Protein AF-0000000086530298 (afdb_homodimer)

Structure (mmCIF, N/CA/C/O backbone):
data_AF-0000000086530298-model_v1
#
loop_
_entity.id
_entity.type
_entity.pdbx_description
1 polymer 'Ohr family peroxiredoxin'
#
loop_
_atom_site.group_PDB
_atom_site.id
_atom_site.type_symbol
_atom_site.label_atom_id
_atom_site.label_alt_id
_atom_site.label_comp_id
_atom_site.label_asym_id
_atom_site.label_entity_id
_atom_site.label_seq_id
_atom_site.pdbx_PDB_ins_code
_atom_site.Cartn_x
_atom_site.Cartn_y
_atom_site.Cartn_z
_atom_site.occupancy
_atom_site.B_iso_or_equiv
_atom_site.auth_seq_id
_atom_site.auth_comp_id
_atom_site.auth_asym_id
_atom_site.auth_atom_id
_atom_site.pdbx_PDB_model_num
ATOM 1 N N . MET A 1 1 ? 1.565 31.328 -19.359 1 31.2 1 MET A N 1
ATOM 2 C CA . MET A 1 1 ? 0.798 30.172 -18.922 1 31.2 1 MET A CA 1
ATOM 3 C C . MET A 1 1 ? 1.006 29.906 -17.438 1 31.2 1 MET A C 1
ATOM 5 O O . MET A 1 1 ? 2.141 29.75 -16.984 1 31.2 1 MET A O 1
ATOM 9 N N . GLU A 1 2 ? 0.271 30.344 -16.484 1 35.78 2 GLU A N 1
ATOM 10 C CA . GLU A 1 2 ? 0.529 30.5 -15.062 1 35.78 2 GLU A CA 1
ATOM 11 C C . GLU A 1 2 ? 0.953 29.172 -14.43 1 35.78 2 GLU A C 1
ATOM 13 O O . GLU A 1 2 ? 0.35 28.141 -14.703 1 35.78 2 GLU A O 1
ATOM 18 N N . ASN A 1 3 ? 2.105 28.828 -14.141 1 43.91 3 ASN A N 1
ATOM 19 C CA . ASN A 1 3 ? 2.689 27.656 -13.484 1 43.91 3 ASN A CA 1
ATOM 20 C C . ASN A 1 3 ? 1.771 27.109 -12.398 1 43.91 3 ASN A C 1
ATOM 22 O O . ASN A 1 3 ? 1.578 27.734 -11.367 1 43.91 3 ASN A O 1
ATOM 26 N N . GLU A 1 4 ? 0.701 26.594 -12.781 1 55.12 4 GLU A N 1
ATOM 27 C CA . GLU A 1 4 ? -0.322 26.125 -11.852 1 55.12 4 GLU A CA 1
ATOM 28 C C . GLU A 1 4 ? 0.307 25.453 -10.633 1 55.12 4 GLU A C 1
ATOM 30 O O . GLU A 1 4 ? 0.958 24.406 -10.758 1 55.12 4 GLU A O 1
ATOM 35 N N . ARG A 1 5 ? 0.695 26.203 -9.672 1 71.69 5 ARG A N 1
ATOM 36 C CA . ARG A 1 5 ? 1.358 25.859 -8.414 1 71.69 5 ARG A CA 1
ATOM 37 C C . ARG A 1 5 ? 0.606 24.75 -7.688 1 71.69 5 ARG A C 1
ATOM 39 O O . ARG A 1 5 ? -0.625 24.766 -7.621 1 71.69 5 ARG A O 1
ATOM 46 N N . LEU A 1 6 ? 1.248 23.609 -7.398 1 86.5 6 LEU A N 1
ATOM 47 C CA . LEU A 1 6 ? 0.714 22.547 -6.547 1 86.5 6 LEU A CA 1
ATOM 48 C C . LEU A 1 6 ? 0.323 23.094 -5.18 1 86.5 6 LEU A C 1
ATOM 50 O O . LEU A 1 6 ? 1.088 23.844 -4.559 1 86.5 6 LEU A O 1
ATOM 54 N N . GLN A 1 7 ? -0.917 22.969 -4.867 1 89.38 7 GLN A N 1
ATOM 55 C CA . GLN A 1 7 ? -1.421 23.438 -3.584 1 89.38 7 GLN A CA 1
ATOM 56 C C . GLN A 1 7 ? -1.879 22.266 -2.711 1 89.38 7 GLN A C 1
ATOM 58 O O . GLN A 1 7 ? -2.369 21.266 -3.221 1 89.38 7 GLN A O 1
ATOM 63 N N . PRO A 1 8 ? -1.652 22.5 -1.423 1 90.62 8 PRO A N 1
ATOM 64 C CA . PRO A 1 8 ? -2.254 21.516 -0.527 1 90.62 8 PRO A CA 1
ATOM 65 C C . PRO A 1 8 ? -3.779 21.516 -0.582 1 90.62 8 PRO A C 1
ATOM 67 O O . PRO A 1 8 ? -4.383 22.484 -1.055 1 90.62 8 PRO A O 1
ATOM 70 N N . PRO A 1 9 ? -4.383 20.406 -0.182 1 89.94 9 PRO A N 1
ATOM 71 C CA . PRO A 1 9 ? -5.848 20.406 -0.095 1 89.94 9 PRO A CA 1
ATOM 72 C C . PRO A 1 9 ? -6.375 21.391 0.958 1 89.94 9 PRO A C 1
ATOM 74 O O . PRO A 1 9 ? -5.633 21.797 1.846 1 89.94 9 PRO A O 1
ATOM 77 N N . PRO A 1 10 ? -7.637 21.688 0.797 1 90.12 10 PRO A N 1
ATOM 78 C CA . PRO A 1 10 ? -8.219 22.641 1.757 1 90.12 10 PRO A CA 1
ATOM 79 C C . PRO A 1 10 ? -8.383 22.031 3.15 1 90.12 10 PRO A C 1
ATOM 81 O O . PRO A 1 10 ? -8.57 20.812 3.287 1 90.12 10 PRO A O 1
ATOM 84 N N . LEU A 1 11 ? -8.398 22.844 4.188 1 93.19 11 LEU A N 1
ATOM 85 C CA . LEU A 1 11 ? -8.508 22.406 5.574 1 93.19 11 LEU A CA 1
ATOM 86 C C . LEU A 1 11 ? -9.883 21.828 5.852 1 93.19 11 LEU A C 1
ATOM 88 O O . LEU A 1 11 ? -10.078 21.125 6.855 1 93.19 11 LEU A O 1
ATOM 92 N N . THR A 1 12 ? -10.828 22.094 4.996 1 90.06 12 THR A N 1
ATOM 93 C CA . THR A 1 12 ? -12.172 21.547 5.152 1 90.06 12 THR A CA 1
ATOM 94 C C . THR A 1 12 ? -12.141 20.016 5.105 1 90.06 12 THR A C 1
ATOM 96 O O . THR A 1 12 ? -13.086 19.359 5.539 1 90.06 12 THR A O 1
ATOM 99 N N . LEU A 1 13 ? -11.07 19.469 4.656 1 88.75 13 LEU A N 1
ATOM 100 C CA . LEU A 1 13 ? -10.891 18.031 4.648 1 88.75 13 LEU A CA 1
ATOM 101 C C . LEU A 1 13 ? -10.727 17.5 6.066 1 88.75 13 LEU A C 1
ATOM 103 O O . LEU A 1 13 ? -10.844 16.281 6.297 1 88.75 13 LEU A O 1
ATOM 107 N N . LEU A 1 14 ? -10.484 18.359 7.023 1 92.94 14 LEU A N 1
ATOM 108 C CA . LEU A 1 14 ? -10.344 17.922 8.406 1 92.94 14 LEU A CA 1
ATOM 109 C C . LEU A 1 14 ? -11.695 17.906 9.117 1 92.94 14 LEU A C 1
ATOM 111 O O . LEU A 1 14 ? -11.797 17.453 10.25 1 92.94 14 LEU A O 1
ATOM 115 N N . ASP A 1 15 ? -12.688 18.406 8.469 1 94.12 15 ASP A N 1
ATOM 116 C CA . ASP A 1 15 ? -14 18.422 9.094 1 94.12 15 ASP A CA 1
ATOM 117 C C . ASP A 1 15 ? -14.523 17 9.297 1 94.12 15 ASP A C 1
ATOM 119 O O . ASP A 1 15 ? -14.344 16.125 8.438 1 94.12 15 ASP A O 1
ATOM 123 N N . LYS A 1 16 ? -15.234 16.891 10.43 1 94.38 16 LYS A N 1
ATOM 124 C CA . LYS A 1 16 ? -15.781 15.578 10.742 1 94.38 16 LYS A CA 1
ATOM 125 C C . LYS A 1 16 ? -16.953 15.234 9.82 1 94.38 16 LYS A C 1
ATOM 127 O O . LYS A 1 16 ? -17.812 16.078 9.57 1 94.38 16 LYS A O 1
ATOM 132 N N . TYR A 1 17 ? -16.969 14.062 9.375 1 96.31 17 TYR A N 1
ATOM 133 C CA . TYR A 1 17 ? -18.062 13.539 8.562 1 96.31 17 TYR A CA 1
ATOM 134 C C . TYR A 1 17 ? -19.203 13.047 9.438 1 96.31 17 TYR A C 1
ATOM 136 O O . TYR A 1 17 ? -18.984 12.383 10.453 1 96.31 17 TYR A O 1
ATOM 144 N N . ARG A 1 18 ? -20.484 13.32 9.109 1 95.88 18 ARG A N 1
ATOM 145 C CA . ARG A 1 18 ? -21.641 12.977 9.938 1 95.88 18 ARG A CA 1
ATOM 146 C C . ARG A 1 18 ? -22.641 12.133 9.156 1 95.88 18 ARG A C 1
ATOM 148 O O . ARG A 1 18 ? -23.75 11.867 9.633 1 95.88 18 ARG A O 1
ATOM 155 N N . GLY A 1 19 ? -22.312 11.594 8.086 1 94.69 19 GLY A N 1
ATOM 156 C CA . GLY A 1 19 ? -23.188 10.734 7.312 1 94.69 19 GLY A CA 1
ATOM 157 C C . GLY A 1 19 ? -23.359 9.352 7.91 1 94.69 19 GLY A C 1
ATOM 158 O O . GLY A 1 19 ? -22.656 9 8.859 1 94.69 19 GLY A O 1
ATOM 159 N N . ARG A 1 20 ? -24.328 8.633 7.371 1 95.19 20 ARG A N 1
ATOM 160 C CA . ARG A 1 20 ? -24.672 7.34 7.945 1 95.19 20 ARG A CA 1
ATOM 161 C C . ARG A 1 20 ? -23.984 6.207 7.203 1 95.19 20 ARG A C 1
ATOM 163 O O . ARG A 1 20 ? -23.953 5.066 7.672 1 95.19 20 ARG A O 1
ATOM 170 N N . GLU A 1 21 ? -23.438 6.508 6.062 1 97.38 21 GLU A N 1
ATOM 171 C CA . GLU A 1 21 ? -22.781 5.496 5.238 1 97.38 21 GLU A CA 1
ATOM 172 C C . GLU A 1 21 ? -21.406 5.969 4.77 1 97.38 21 GLU A C 1
ATOM 174 O O . GLU A 1 21 ? -21.125 7.168 4.762 1 97.38 21 GLU A O 1
ATOM 179 N N . PHE A 1 22 ? -20.547 4.969 4.438 1 97.62 22 PHE A N 1
ATOM 180 C CA . PHE A 1 22 ? -19.266 5.312 3.832 1 97.62 22 PHE A CA 1
ATOM 181 C C . PHE A 1 22 ? -19.469 6.242 2.641 1 97.62 22 PHE A C 1
ATOM 183 O O . PHE A 1 22 ? -20.281 5.969 1.758 1 97.62 22 PHE A O 1
ATOM 190 N N . ALA A 1 23 ? -18.75 7.305 2.59 1 97.94 23 ALA A N 1
ATOM 191 C CA . ALA A 1 23 ? -18.844 8.273 1.503 1 97.94 23 ALA A CA 1
ATOM 192 C C . ALA A 1 23 ? -17.578 8.297 0.667 1 97.94 23 ALA A C 1
ATOM 194 O O . ALA A 1 23 ? -16.578 8.906 1.062 1 97.94 23 ALA A O 1
ATOM 195 N N . PRO A 1 24 ? -17.625 7.676 -0.533 1 98.06 24 PRO A N 1
ATOM 196 C CA . PRO A 1 24 ? -16.438 7.672 -1.38 1 98.06 24 PRO A CA 1
ATOM 197 C C . PRO A 1 24 ? -16.031 9.07 -1.839 1 98.06 24 PRO A C 1
ATOM 199 O O . PRO A 1 24 ? -16.891 9.875 -2.219 1 98.06 24 PRO A O 1
ATOM 202 N N . LEU A 1 25 ? -14.711 9.359 -1.746 1 97.38 25 LEU A N 1
ATOM 203 C CA . LEU A 1 25 ? -14.18 10.633 -2.229 1 97.38 25 LEU A CA 1
ATOM 204 C C . LEU A 1 25 ? -13.336 10.422 -3.484 1 97.38 25 LEU A C 1
ATOM 206 O O . LEU A 1 25 ? -13.289 11.297 -4.352 1 97.38 25 LEU A O 1
ATOM 210 N N . TYR A 1 26 ? -12.688 9.344 -3.574 1 97.81 26 TYR A N 1
ATOM 211 C CA . TYR A 1 26 ? -11.805 9.016 -4.684 1 97.81 26 TYR A CA 1
ATOM 212 C C . TYR A 1 26 ? -11.672 7.504 -4.844 1 97.81 26 TYR A C 1
ATOM 214 O O . TYR A 1 26 ? -11.531 6.781 -3.854 1 97.81 26 TYR A O 1
ATOM 222 N N . THR A 1 27 ? -11.781 7.012 -6.094 1 98.5 27 THR A N 1
ATOM 223 C CA . THR A 1 27 ? -11.578 5.602 -6.418 1 98.5 27 THR A CA 1
ATOM 224 C C . THR A 1 27 ? -10.586 5.449 -7.57 1 98.5 27 THR A C 1
ATOM 226 O O . THR A 1 27 ? -10.625 6.215 -8.531 1 98.5 27 THR A O 1
ATOM 229 N N . THR A 1 28 ? -9.742 4.508 -7.449 1 98.5 28 THR A N 1
ATOM 230 C CA . THR A 1 28 ? -8.805 4.188 -8.516 1 98.5 28 THR A CA 1
ATOM 231 C C . THR A 1 28 ? -8.672 2.676 -8.688 1 98.5 28 THR A C 1
ATOM 233 O O . THR A 1 28 ? -9.047 1.911 -7.797 1 98.5 28 THR A O 1
ATOM 236 N N . THR A 1 29 ? -8.219 2.26 -9.82 1 98.81 29 THR A N 1
ATOM 237 C CA . THR A 1 29 ? -7.984 0.848 -10.102 1 98.81 29 THR A CA 1
ATOM 238 C C . THR A 1 29 ? -6.621 0.646 -10.758 1 98.81 29 THR A C 1
ATOM 240 O O . THR A 1 29 ? -6.25 1.389 -11.672 1 98.81 29 THR A O 1
ATOM 243 N N . VAL A 1 30 ? -5.906 -0.276 -10.234 1 98.88 30 VAL A N 1
ATOM 244 C CA . VAL A 1 30 ? -4.66 -0.711 -10.852 1 98.88 30 VAL A CA 1
ATOM 245 C C . VAL A 1 30 ? -4.754 -2.191 -11.219 1 98.88 30 VAL A C 1
ATOM 247 O O . VAL A 1 30 ? -5.242 -3.002 -10.43 1 98.88 30 VAL A O 1
ATOM 250 N N . THR A 1 31 ? -4.328 -2.52 -12.398 1 98.88 31 THR A N 1
ATOM 251 C CA . THR A 1 31 ? -4.301 -3.904 -12.859 1 98.88 31 THR A CA 1
ATOM 252 C C . THR A 1 31 ? -2.861 -4.391 -13.008 1 98.88 31 THR A C 1
ATOM 254 O O . THR A 1 31 ? -2.006 -3.668 -13.523 1 98.88 31 THR A O 1
ATOM 257 N N . VAL A 1 32 ? -2.639 -5.582 -12.516 1 98.88 32 VAL A N 1
ATOM 258 C CA . VAL A 1 32 ? -1.322 -6.203 -12.641 1 98.88 32 VAL A CA 1
ATOM 259 C C . VAL A 1 32 ? -1.428 -7.48 -13.469 1 98.88 32 VAL A C 1
ATOM 261 O O . VAL A 1 32 ? -2.348 -8.281 -13.273 1 98.88 32 VAL A O 1
ATOM 264 N N . SER A 1 33 ? -0.561 -7.625 -14.422 1 98.62 33 SER A N 1
ATOM 265 C CA . SER A 1 33 ? -0.293 -8.875 -15.125 1 98.62 33 SER A CA 1
ATOM 266 C C . SER A 1 33 ? 1.075 -9.438 -14.75 1 98.62 33 SER A C 1
ATOM 268 O O . SER A 1 33 ? 1.887 -8.75 -14.133 1 98.62 33 SER A O 1
ATOM 270 N N . GLY A 1 34 ? 1.299 -10.688 -15.211 1 97.69 34 GLY A N 1
ATOM 271 C CA . GLY A 1 34 ? 2.494 -11.375 -14.75 1 97.69 34 GLY A CA 1
ATOM 272 C C . GLY A 1 34 ? 3.734 -11.016 -15.539 1 97.69 34 GLY A C 1
ATOM 273 O O . GLY A 1 34 ? 4.852 -11.344 -15.141 1 97.69 34 GLY A O 1
ATOM 274 N N . GLY A 1 35 ? 3.58 -10.383 -16.656 1 95.88 35 GLY A N 1
ATOM 275 C CA . GLY A 1 35 ? 4.715 -9.992 -17.469 1 95.88 35 GLY A CA 1
ATOM 276 C C . GLY A 1 35 ? 5.477 -11.18 -18.047 1 95.88 35 GLY A C 1
ATOM 277 O O . GLY A 1 35 ? 4.875 -12.195 -18.406 1 95.88 35 GLY A O 1
ATOM 278 N N . GLU A 1 36 ? 6.785 -11.039 -18.109 1 93 36 GLU A N 1
ATOM 279 C CA . GLU A 1 36 ? 7.656 -11.969 -18.812 1 93 36 GLU A CA 1
ATOM 280 C C . GLU A 1 36 ? 7.637 -13.352 -18.172 1 93 36 GLU A C 1
ATOM 282 O O . GLU A 1 36 ? 7.605 -14.367 -18.875 1 93 36 GLU A O 1
ATOM 287 N N . SER A 1 37 ? 7.66 -13.367 -16.859 1 92.94 37 SER A N 1
ATOM 288 C CA . SER A 1 37 ? 7.758 -14.656 -16.188 1 92.94 37 SER A CA 1
A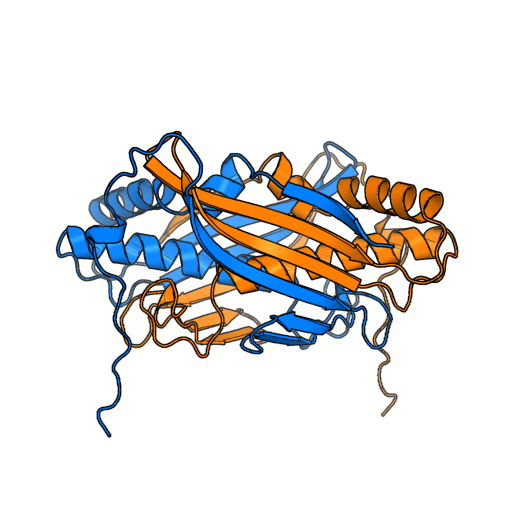TOM 289 C C . SER A 1 37 ? 6.391 -15.133 -15.703 1 92.94 37 SER A C 1
ATOM 291 O O . SER A 1 37 ? 6.289 -16.156 -15.016 1 92.94 37 SER A O 1
ATOM 293 N N . GLY A 1 38 ? 5.363 -14.328 -16.016 1 94.38 38 GLY A N 1
ATOM 294 C CA . GLY A 1 38 ? 4.02 -14.711 -15.609 1 94.38 38 GLY A CA 1
ATOM 295 C C . GLY A 1 38 ? 3.781 -14.586 -14.117 1 94.38 38 GLY A C 1
ATOM 296 O O . GLY A 1 38 ? 2.83 -15.164 -13.578 1 94.38 38 GLY A O 1
ATOM 297 N N . HIS A 1 39 ? 4.629 -13.875 -13.469 1 94.69 39 HIS A N 1
ATOM 298 C CA . HIS A 1 39 ? 4.574 -13.742 -12.016 1 94.69 39 HIS A CA 1
ATOM 299 C C . HIS A 1 39 ? 4.559 -12.273 -11.602 1 94.69 39 HIS A C 1
ATOM 301 O O . HIS A 1 39 ? 5.52 -11.539 -11.852 1 94.69 39 HIS A O 1
ATOM 307 N N . GLY A 1 40 ? 3.557 -11.82 -10.836 1 95 40 GLY A N 1
ATOM 308 C CA . GLY A 1 40 ? 3.266 -10.43 -10.555 1 95 40 GLY A CA 1
ATOM 309 C C . GLY A 1 40 ? 4.371 -9.734 -9.773 1 95 40 GLY A C 1
ATOM 310 O O . GLY A 1 40 ? 4.578 -8.531 -9.922 1 95 40 GLY A O 1
ATOM 311 N N . ARG A 1 41 ? 5.141 -10.484 -8.945 1 93.94 41 ARG A N 1
ATOM 312 C CA . ARG A 1 41 ? 6.219 -9.883 -8.164 1 93.94 41 ARG A CA 1
ATOM 313 C C . ARG A 1 41 ? 7.535 -9.914 -8.938 1 93.94 41 ARG A C 1
ATOM 315 O O . ARG A 1 41 ? 8.398 -9.062 -8.742 1 93.94 41 ARG A O 1
ATOM 322 N N . ALA A 1 42 ? 7.688 -10.922 -9.75 1 94.81 42 ALA A N 1
ATOM 323 C CA . ALA A 1 42 ? 8.969 -11.125 -10.422 1 94.81 42 ALA A CA 1
ATOM 324 C C . ALA A 1 42 ? 9.062 -10.273 -11.688 1 94.81 42 ALA A C 1
ATOM 326 O O . ALA A 1 42 ? 10.133 -9.766 -12.023 1 94.81 42 ALA A O 1
ATOM 327 N N . SER A 1 43 ? 7.973 -10.172 -12.367 1 96.06 43 SER A N 1
ATOM 328 C CA . SER A 1 43 ? 7.977 -9.477 -13.648 1 96.06 43 SER A CA 1
ATOM 329 C C . SER A 1 43 ? 6.645 -8.766 -13.891 1 96.06 43 SER A C 1
ATOM 331 O O . SER A 1 43 ? 6.27 -8.523 -15.039 1 96.06 43 SER A O 1
ATOM 333 N N . GLY A 1 44 ? 5.965 -8.469 -12.867 1 97.19 44 GLY A N 1
ATOM 334 C CA . GLY A 1 44 ? 4.645 -7.867 -13 1 97.19 44 GLY A CA 1
ATOM 335 C C . GLY A 1 44 ? 4.664 -6.52 -13.695 1 97.19 44 GLY A C 1
ATOM 336 O O . GLY A 1 44 ? 5.637 -5.77 -13.586 1 97.19 44 GLY A O 1
ATOM 337 N N . VAL A 1 45 ? 3.58 -6.293 -14.375 1 98.06 45 VAL A N 1
ATOM 338 C CA . VAL A 1 45 ? 3.307 -4.996 -14.977 1 98.06 45 VAL A CA 1
ATOM 339 C C . VAL A 1 45 ? 2.059 -4.383 -14.352 1 98.06 45 VAL A C 1
ATOM 341 O O . VAL A 1 45 ? 0.96 -4.934 -14.477 1 98.06 45 VAL A O 1
ATOM 344 N N . ALA A 1 46 ? 2.266 -3.266 -13.672 1 98.69 46 ALA A N 1
ATOM 345 C CA . ALA A 1 46 ? 1.169 -2.584 -12.984 1 98.69 46 ALA A CA 1
ATOM 346 C C . ALA A 1 46 ? 0.763 -1.315 -13.727 1 98.69 46 ALA A C 1
ATOM 348 O O . ALA A 1 46 ? 1.604 -0.458 -14.008 1 98.69 46 ALA A O 1
ATOM 349 N N . ARG A 1 47 ? -0.508 -1.2 -14.039 1 98.75 47 ARG A N 1
ATOM 350 C CA . ARG A 1 47 ? -1.019 -0.027 -14.742 1 98.75 47 ARG A CA 1
ATOM 351 C C . ARG A 1 47 ? -2.301 0.484 -14.094 1 98.75 47 ARG A C 1
ATOM 353 O O . ARG A 1 47 ? -3.219 -0.293 -13.828 1 98.75 47 ARG A O 1
ATOM 360 N N . SER A 1 48 ? -2.287 1.734 -13.836 1 98.56 48 SER A N 1
ATOM 361 C CA . SER A 1 48 ? -3.543 2.334 -13.398 1 98.56 48 SER A CA 1
ATOM 362 C C . SER A 1 48 ? -4.461 2.623 -14.578 1 98.56 48 SER A C 1
ATOM 364 O O . SER A 1 48 ? -3.992 2.807 -15.703 1 98.56 48 SER A O 1
ATOM 366 N N . ASP A 1 49 ? -5.738 2.713 -14.328 1 97.06 49 ASP A N 1
ATOM 367 C CA . ASP A 1 49 ? -6.715 2.902 -15.398 1 97.06 49 ASP A CA 1
ATOM 368 C C . ASP A 1 49 ? -6.566 4.277 -16.047 1 97.06 49 ASP A C 1
ATOM 370 O O . ASP A 1 49 ? -6.848 4.445 -17.234 1 97.06 49 ASP A O 1
ATOM 374 N N . ASP A 1 50 ? -6.098 5.227 -15.258 1 95.94 50 ASP A N 1
ATOM 375 C CA . ASP A 1 50 ? -5.977 6.586 -15.781 1 95.94 50 ASP A CA 1
ATOM 376 C C . ASP A 1 50 ? -4.613 6.805 -16.438 1 95.94 50 ASP A C 1
ATOM 378 O O . ASP A 1 50 ? -4.328 7.895 -16.938 1 95.94 50 ASP A O 1
ATOM 382 N N . GLY A 1 51 ? -3.707 5.848 -16.359 1 96.12 51 GLY A N 1
ATOM 383 C CA . GLY A 1 51 ? -2.41 5.922 -17 1 96.12 51 GLY A CA 1
ATOM 384 C C . GLY A 1 51 ? -1.363 6.637 -16.172 1 96.12 51 GLY A C 1
ATOM 385 O O . GLY A 1 51 ? -0.207 6.75 -16.594 1 96.12 51 GLY A O 1
ATOM 386 N N . CYS A 1 52 ? -1.655 7.074 -14.922 1 95.81 52 CYS A N 1
ATOM 387 C CA . CYS A 1 52 ? -0.753 7.871 -14.094 1 95.81 52 CYS A CA 1
ATOM 388 C C . CYS A 1 52 ? 0.271 6.984 -13.398 1 95.81 52 CYS A C 1
ATOM 390 O O . CYS A 1 52 ? 1.288 7.477 -12.898 1 95.81 52 CYS A O 1
ATOM 392 N N . LEU A 1 53 ? -0.025 5.691 -13.344 1 97.44 53 LEU A N 1
ATOM 393 C CA . LEU A 1 53 ? 0.91 4.727 -12.781 1 97.44 53 LEU A CA 1
ATOM 394 C C . LEU A 1 53 ? 1.182 3.592 -13.758 1 97.44 53 LEU A C 1
ATOM 396 O O . LEU A 1 53 ? 0.251 2.922 -14.211 1 97.44 53 LEU A O 1
ATOM 400 N N . ALA A 1 54 ? 2.375 3.414 -14.141 1 97.75 54 ALA A N 1
ATOM 401 C CA . ALA A 1 54 ? 2.887 2.332 -14.977 1 97.75 54 ALA A CA 1
ATOM 402 C C . ALA A 1 54 ? 4.25 1.853 -14.484 1 97.75 54 ALA A C 1
ATOM 404 O O . ALA A 1 54 ? 5.25 2.557 -14.633 1 97.75 54 ALA A O 1
ATOM 405 N N . LEU A 1 55 ? 4.25 0.666 -13.906 1 97.62 55 LEU A N 1
ATOM 406 C CA . LEU A 1 55 ? 5.457 0.169 -13.258 1 97.62 55 LEU A CA 1
ATOM 407 C C . LEU A 1 55 ? 5.77 -1.256 -13.703 1 97.62 55 LEU A C 1
ATOM 409 O O . LEU A 1 55 ? 4.859 -2.068 -13.875 1 97.62 55 LEU A O 1
ATOM 413 N N . ASP A 1 56 ? 7.035 -1.483 -13.891 1 96.88 56 ASP A N 1
ATOM 414 C CA . ASP A 1 56 ? 7.539 -2.852 -13.984 1 96.88 56 ASP A CA 1
ATOM 415 C C . ASP A 1 56 ? 8.086 -3.33 -12.641 1 96.88 56 ASP A C 1
ATOM 417 O O . ASP A 1 56 ? 8.953 -2.686 -12.055 1 96.88 56 ASP A O 1
ATOM 421 N N . LEU A 1 57 ? 7.598 -4.418 -12.234 1 97.81 57 LEU A N 1
ATOM 422 C CA . LEU A 1 57 ? 7.973 -4.922 -10.914 1 97.81 57 LEU A CA 1
ATOM 423 C C . LEU A 1 57 ? 9.109 -5.938 -11.031 1 97.81 57 LEU A C 1
ATOM 425 O O . LEU A 1 57 ? 9.234 -6.621 -12.047 1 97.81 57 LEU A O 1
ATOM 429 N N . ARG A 1 58 ? 9.922 -5.973 -10 1 97.5 58 ARG A N 1
ATOM 430 C CA . ARG A 1 58 ? 11.047 -6.902 -9.945 1 97.5 58 ARG A CA 1
ATOM 431 C C . ARG A 1 58 ? 11.172 -7.531 -8.562 1 97.5 58 ARG A C 1
ATOM 433 O O . ARG A 1 58 ? 10.992 -6.855 -7.551 1 97.5 58 ARG A O 1
ATOM 440 N N . LEU A 1 59 ? 11.469 -8.812 -8.617 1 96.12 59 LEU A N 1
ATOM 441 C CA . LEU A 1 59 ? 11.758 -9.531 -7.383 1 96.12 59 LEU A CA 1
ATOM 442 C C . LEU A 1 59 ? 13.055 -9.047 -6.758 1 96.12 59 LEU A C 1
ATOM 444 O O . LEU A 1 59 ? 14.086 -8.977 -7.43 1 96.12 59 LEU A O 1
ATOM 448 N N . PRO A 1 60 ? 13.016 -8.648 -5.492 1 95.19 60 PRO A N 1
ATOM 449 C CA . PRO A 1 60 ? 14.258 -8.203 -4.859 1 95.19 60 PRO A CA 1
ATOM 450 C C . PRO A 1 60 ? 15.312 -9.305 -4.785 1 95.19 60 PRO A C 1
ATOM 452 O O . PRO A 1 60 ? 14.984 -10.484 -4.859 1 95.19 60 PRO A O 1
ATOM 455 N N . THR A 1 61 ? 16.562 -8.883 -4.578 1 93.75 61 THR A N 1
ATOM 456 C CA . THR A 1 61 ? 17.672 -9.828 -4.551 1 93.75 61 THR A CA 1
ATOM 457 C C . THR A 1 61 ? 17.562 -10.758 -3.344 1 93.75 61 THR A C 1
ATOM 459 O O . THR A 1 61 ? 17.938 -11.93 -3.418 1 93.75 61 THR A O 1
ATOM 462 N N . GLU A 1 62 ? 17.016 -10.266 -2.225 1 92.19 62 GLU A N 1
ATOM 463 C CA . GLU A 1 62 ? 16.859 -11.039 -0.995 1 92.19 62 GLU A CA 1
ATOM 464 C C . GLU A 1 62 ? 15.898 -12.203 -1.197 1 92.19 62 GLU A C 1
ATOM 466 O O . GLU A 1 62 ? 15.961 -13.203 -0.473 1 92.19 62 GLU A O 1
ATOM 471 N N . LEU A 1 63 ? 15.047 -12.094 -2.229 1 92.19 63 LEU A N 1
ATOM 472 C CA . LEU A 1 63 ? 14.07 -13.148 -2.508 1 92.19 63 LEU A CA 1
ATOM 473 C C . LEU A 1 63 ? 14.461 -13.922 -3.762 1 92.19 63 LEU A C 1
ATOM 475 O O . LEU A 1 63 ? 13.625 -14.594 -4.367 1 92.19 63 LEU A O 1
ATOM 479 N N . GLY A 1 64 ? 15.672 -13.672 -4.227 1 91.38 64 GLY A N 1
ATOM 480 C CA . GLY A 1 64 ? 16.203 -14.445 -5.332 1 91.38 64 GLY A CA 1
ATOM 481 C C . GLY A 1 64 ? 16.047 -13.766 -6.68 1 91.38 64 GLY A C 1
ATOM 482 O O . GLY A 1 64 ? 16.312 -14.367 -7.723 1 91.38 64 GLY A O 1
ATOM 483 N N . GLY A 1 65 ? 15.57 -12.586 -6.695 1 93.56 65 GLY A N 1
ATOM 484 C CA . GLY A 1 65 ? 15.406 -11.867 -7.945 1 93.56 65 GLY A CA 1
ATOM 485 C C . GLY A 1 65 ? 16.641 -11.062 -8.336 1 93.56 65 GLY A C 1
ATOM 486 O O . GLY A 1 65 ? 17.594 -10.984 -7.578 1 93.56 65 GLY A O 1
ATOM 487 N N . PRO A 1 66 ? 16.578 -10.508 -9.57 1 92.44 66 PRO A N 1
ATOM 488 C CA . PRO A 1 66 ? 17.688 -9.688 -10.055 1 92.44 66 PRO A CA 1
ATOM 489 C C . PRO A 1 66 ? 17.734 -8.305 -9.406 1 92.44 66 PRO A C 1
ATOM 491 O O . PRO A 1 66 ? 18.734 -7.594 -9.516 1 92.44 66 PRO A O 1
ATOM 494 N N . GLY A 1 67 ? 16.672 -7.887 -8.695 1 92.56 67 GLY A N 1
ATOM 495 C CA . GLY A 1 67 ? 16.562 -6.512 -8.234 1 92.56 67 GLY A CA 1
ATOM 496 C C . GLY A 1 67 ? 16.422 -5.512 -9.367 1 92.56 67 GLY A C 1
ATOM 497 O O . GLY A 1 67 ? 15.93 -5.848 -10.445 1 92.56 67 GLY A O 1
ATOM 498 N N . GLY A 1 68 ? 16.609 -4.266 -9.055 1 92.88 68 GLY A N 1
ATOM 499 C CA . GLY A 1 68 ? 16.625 -3.242 -10.086 1 92.88 68 GLY A CA 1
ATOM 500 C C . GLY A 1 68 ? 15.25 -2.693 -10.406 1 92.88 68 GLY A C 1
ATOM 501 O O . GLY A 1 68 ? 15.078 -1.967 -11.383 1 92.88 68 GLY A O 1
ATOM 502 N N . GLY A 1 69 ? 14.289 -3.047 -9.664 1 95.88 69 GLY A N 1
ATOM 503 C CA . GLY A 1 69 ? 12.938 -2.529 -9.805 1 95.88 69 GLY A CA 1
ATOM 504 C C . GLY A 1 69 ? 12.164 -2.512 -8.5 1 95.88 69 GLY A C 1
ATOM 505 O O . GLY A 1 69 ? 12.633 -3.043 -7.492 1 95.88 69 GLY A O 1
ATOM 506 N N . THR A 1 70 ? 11.039 -1.854 -8.586 1 98.06 70 THR A N 1
ATOM 507 C CA . THR A 1 70 ? 10.211 -1.759 -7.391 1 98.06 70 THR A CA 1
ATOM 508 C C . THR A 1 70 ? 9.406 -3.039 -7.191 1 98.06 70 THR A C 1
ATOM 510 O O . THR A 1 70 ? 9.477 -3.957 -8.008 1 98.06 70 THR A O 1
ATOM 513 N N . ASN A 1 71 ? 8.734 -3.133 -6.039 1 98.25 71 ASN A N 1
ATOM 514 C CA . ASN A 1 71 ? 7.996 -4.309 -5.598 1 98.25 71 ASN A CA 1
ATOM 515 C C . ASN A 1 71 ? 6.863 -3.936 -4.645 1 98.25 71 ASN A C 1
ATOM 517 O O . ASN A 1 71 ? 6.715 -2.768 -4.277 1 98.25 71 ASN A O 1
ATOM 521 N N . PRO A 1 72 ? 6.031 -4.879 -4.289 1 98.62 72 PRO A N 1
ATOM 522 C CA . PRO A 1 72 ? 4.855 -4.574 -3.473 1 98.62 72 PRO A CA 1
ATOM 523 C C . PRO A 1 72 ? 5.215 -3.889 -2.156 1 98.62 72 PRO A C 1
ATOM 525 O O . PRO A 1 72 ? 4.512 -2.971 -1.721 1 98.62 72 PRO A O 1
ATOM 528 N N . GLU A 1 73 ? 6.277 -4.297 -1.484 1 98.75 73 GLU A N 1
ATOM 529 C CA . GLU A 1 73 ? 6.629 -3.738 -0.182 1 98.75 73 GLU A CA 1
ATOM 530 C C . GLU A 1 73 ? 7.023 -2.268 -0.3 1 98.75 73 GLU A C 1
ATOM 532 O O . GLU A 1 73 ? 6.656 -1.451 0.546 1 98.75 73 GLU A O 1
ATOM 537 N N . GLN A 1 74 ? 7.805 -1.935 -1.355 1 98.81 74 GLN A N 1
ATOM 538 C CA . GLN A 1 74 ? 8.164 -0.537 -1.577 1 98.81 74 GLN A CA 1
ATOM 539 C C . GLN A 1 74 ? 6.93 0.302 -1.898 1 98.81 74 GLN A C 1
ATOM 541 O O . GLN A 1 74 ? 6.832 1.456 -1.478 1 98.81 74 GLN A O 1
ATOM 546 N N . LEU A 1 75 ? 6.031 -0.285 -2.668 1 98.88 75 LEU A N 1
ATOM 547 C CA . LEU A 1 75 ? 4.809 0.426 -3.027 1 98.88 75 LEU A CA 1
ATOM 548 C C . LEU A 1 75 ? 3.949 0.691 -1.797 1 98.88 75 LEU A C 1
ATOM 550 O O . LEU A 1 75 ? 3.4 1.784 -1.641 1 98.88 75 LEU A O 1
ATOM 554 N N . LEU A 1 76 ? 3.824 -0.274 -0.882 1 98.88 76 LEU A N 1
ATOM 555 C CA . LEU A 1 76 ? 3.119 -0.062 0.377 1 98.88 76 LEU A CA 1
ATOM 556 C C . LEU A 1 76 ? 3.801 1.021 1.206 1 98.88 76 LEU A C 1
ATOM 558 O O . LEU A 1 76 ? 3.139 1.924 1.723 1 98.88 76 LEU A O 1
ATOM 562 N N . ALA A 1 77 ? 5.133 0.931 1.285 1 98.94 77 ALA A N 1
ATOM 563 C CA . ALA A 1 77 ? 5.895 1.901 2.064 1 98.94 77 ALA A CA 1
ATOM 564 C C . ALA A 1 77 ? 5.684 3.318 1.537 1 98.94 77 ALA A C 1
ATOM 566 O O . ALA A 1 77 ? 5.465 4.25 2.314 1 98.94 77 ALA A O 1
ATOM 567 N N . ALA A 1 78 ? 5.742 3.479 0.27 1 98.88 78 ALA A N 1
ATOM 568 C CA . ALA A 1 78 ? 5.594 4.789 -0.356 1 98.88 78 ALA A CA 1
ATOM 569 C C . ALA A 1 78 ? 4.203 5.367 -0.098 1 98.88 78 ALA A C 1
ATOM 571 O O . ALA A 1 78 ? 4.066 6.523 0.3 1 98.88 78 ALA A O 1
ATOM 572 N N . GLY A 1 79 ? 3.156 4.539 -0.356 1 98.81 79 GLY A N 1
ATOM 573 C CA . GLY A 1 79 ? 1.796 4.996 -0.115 1 98.81 79 GLY A CA 1
ATOM 574 C C . GLY A 1 79 ? 1.538 5.367 1.333 1 98.81 79 GLY A C 1
ATOM 575 O O . GLY A 1 79 ? 0.933 6.402 1.615 1 98.81 79 GLY A O 1
ATOM 576 N N . TYR A 1 80 ? 2.076 4.52 2.238 1 98.81 80 TYR A N 1
ATOM 577 C CA . TYR A 1 80 ? 1.94 4.715 3.678 1 98.81 80 TYR A CA 1
ATOM 578 C C . TYR A 1 80 ? 2.609 6.012 4.117 1 98.81 80 TYR A C 1
ATOM 580 O O . TYR A 1 80 ? 1.983 6.848 4.773 1 98.81 80 TYR A O 1
ATOM 588 N N . ALA A 1 81 ? 3.768 6.203 3.678 1 98.88 81 ALA A N 1
ATOM 589 C CA . ALA A 1 81 ? 4.527 7.398 4.027 1 98.88 81 ALA A CA 1
ATOM 590 C C . ALA A 1 81 ? 3.844 8.656 3.5 1 98.88 81 ALA A C 1
ATOM 592 O O . ALA A 1 81 ? 3.734 9.656 4.215 1 98.88 81 ALA A O 1
ATOM 593 N N . ALA A 1 82 ? 3.391 8.594 2.299 1 98.75 82 ALA A N 1
ATOM 594 C CA . ALA A 1 82 ? 2.762 9.742 1.66 1 98.75 82 ALA A CA 1
ATOM 595 C C . ALA A 1 82 ? 1.462 10.125 2.365 1 98.75 82 ALA A C 1
ATOM 597 O O . ALA A 1 82 ? 1.202 11.305 2.613 1 98.75 82 ALA A O 1
ATOM 598 N N . CYS A 1 83 ? 0.662 9.109 2.623 1 98.44 83 CYS A N 1
ATOM 599 C CA . CYS A 1 83 ? -0.606 9.359 3.299 1 98.44 83 CYS A CA 1
ATOM 600 C C . CYS A 1 83 ? -0.381 9.961 4.684 1 98.44 83 CYS A C 1
ATOM 602 O O . CYS A 1 83 ? -1.048 10.922 5.062 1 98.44 83 CYS A O 1
ATOM 604 N N . PHE A 1 84 ? 0.542 9.398 5.453 1 98.75 84 PHE A N 1
ATOM 605 C CA . PHE A 1 84 ? 0.866 9.891 6.789 1 98.75 84 PHE A CA 1
ATOM 606 C C . PHE A 1 84 ? 1.375 11.328 6.73 1 98.75 84 PHE A C 1
ATOM 608 O O . PHE A 1 84 ? 0.915 12.188 7.484 1 98.75 84 PHE A O 1
ATOM 615 N N . HIS A 1 85 ? 2.293 11.586 5.848 1 98.75 85 HIS A N 1
ATOM 616 C CA . HIS A 1 85 ? 2.844 12.93 5.691 1 98.75 85 HIS A CA 1
ATOM 617 C C . HIS A 1 85 ? 1.75 13.938 5.355 1 98.75 85 HIS A C 1
ATOM 619 O O . HIS A 1 85 ? 1.736 15.047 5.895 1 98.75 85 HIS A O 1
ATOM 625 N N . GLY A 1 86 ? 0.892 13.547 4.438 1 97.94 86 GLY A N 1
ATOM 626 C CA . GLY A 1 86 ? -0.201 14.43 4.074 1 97.94 86 GLY A CA 1
ATOM 627 C C . GLY A 1 86 ? -1.094 14.797 5.246 1 97.94 86 GLY A C 1
ATOM 628 O O . GLY A 1 86 ? -1.436 15.961 5.434 1 97.94 86 GLY A O 1
ATOM 629 N N . ALA A 1 87 ? -1.491 13.805 5.988 1 97.62 87 ALA A N 1
ATOM 630 C CA . ALA A 1 87 ? -2.322 14.039 7.164 1 97.62 87 ALA A CA 1
ATOM 631 C C . ALA A 1 87 ? -1.602 14.922 8.18 1 97.62 87 ALA A C 1
ATOM 633 O O . ALA A 1 87 ? -2.193 15.852 8.734 1 97.62 87 ALA A O 1
ATOM 634 N N . LEU A 1 88 ? -0.335 14.609 8.398 1 98.31 88 LEU A N 1
ATOM 635 C CA . LEU A 1 88 ? 0.496 15.391 9.312 1 98.31 88 LEU A CA 1
ATOM 636 C C . LEU A 1 88 ? 0.544 16.859 8.883 1 98.31 88 LEU A C 1
ATOM 638 O O . LEU A 1 88 ? 0.389 17.75 9.711 1 98.31 88 LEU A O 1
ATOM 642 N N . SER A 1 89 ? 0.728 17.062 7.637 1 97.81 89 SER A N 1
ATOM 643 C CA . SER A 1 89 ? 0.835 18.422 7.09 1 97.81 89 SER A CA 1
ATOM 644 C C . SER A 1 89 ? -0.471 19.188 7.258 1 97.81 89 SER A C 1
ATOM 646 O O . SER A 1 89 ? -0.461 20.375 7.574 1 97.81 89 SER A O 1
ATOM 648 N N . LEU A 1 90 ? -1.568 18.531 7.023 1 96.5 90 LEU A N 1
ATOM 649 C CA . LEU A 1 90 ? -2.871 19.172 7.172 1 96.5 90 LEU A CA 1
ATOM 650 C C . LEU A 1 90 ? -3.105 19.594 8.617 1 96.5 90 LEU A C 1
ATOM 652 O O . LEU A 1 90 ? -3.574 20.703 8.875 1 96.5 90 LEU A O 1
ATOM 656 N N . LEU A 1 91 ? -2.822 18.75 9.523 1 97.31 91 LEU A N 1
ATOM 657 C CA . LEU A 1 91 ? -3 19.031 10.938 1 97.31 91 LEU A CA 1
ATOM 658 C C . LEU A 1 91 ? -2.096 20.188 11.375 1 97.31 91 LEU A C 1
ATOM 660 O O . LEU A 1 91 ? -2.523 21.062 12.125 1 97.31 91 LEU A O 1
ATOM 664 N N . ALA A 1 92 ? -0.867 20.109 10.945 1 97.81 92 ALA A N 1
ATOM 665 C CA . ALA A 1 92 ? 0.074 21.188 11.273 1 97.81 92 ALA A CA 1
ATOM 666 C C . ALA A 1 92 ? -0.407 22.531 10.727 1 97.81 92 ALA A C 1
ATOM 668 O O . ALA A 1 92 ? -0.318 23.547 11.414 1 97.81 92 ALA A O 1
ATOM 669 N N . GLN A 1 93 ? -0.91 22.469 9.516 1 96.25 93 GLN A N 1
ATOM 670 C CA . GLN A 1 93 ? -1.43 23.672 8.898 1 96.25 93 GLN A CA 1
ATOM 671 C C . GLN A 1 93 ? -2.58 24.266 9.711 1 96.25 93 GLN A C 1
ATOM 673 O O . GLN A 1 93 ? -2.645 25.469 9.93 1 96.25 93 GLN A O 1
ATOM 678 N N . ARG A 1 94 ? -3.467 23.422 10.125 1 95.94 94 ARG A N 1
ATOM 679 C CA . ARG A 1 94 ? -4.598 23.844 10.938 1 95.94 94 ARG A CA 1
ATOM 680 C C . ARG A 1 94 ? -4.121 24.562 12.195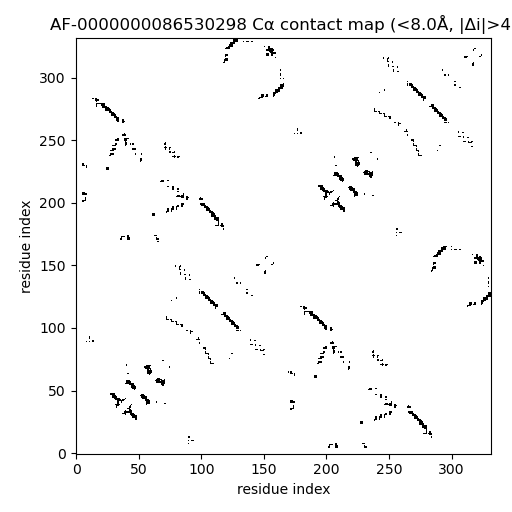 1 95.94 94 ARG A C 1
ATOM 682 O O . ARG A 1 94 ? -4.75 25.531 12.648 1 95.94 94 ARG A O 1
ATOM 689 N N . GLU A 1 95 ? -3.02 24.141 12.711 1 96.19 95 GLU A N 1
ATOM 690 C CA . GLU A 1 95 ? -2.49 24.703 13.945 1 96.19 95 GLU A CA 1
ATOM 691 C C . GLU A 1 95 ? -1.453 25.797 13.664 1 96.19 95 GLU A C 1
ATOM 693 O O . GLU A 1 95 ? -0.84 26.328 14.586 1 96.19 95 GLU A O 1
ATOM 698 N N . ARG A 1 96 ? -1.151 26.141 12.43 1 96.75 96 ARG A N 1
ATOM 699 C CA . ARG A 1 96 ? -0.221 27.172 11.977 1 96.75 96 ARG A CA 1
ATOM 700 C C . ARG A 1 96 ? 1.209 26.844 12.383 1 96.75 96 ARG A C 1
ATOM 702 O O . ARG A 1 96 ? 1.949 27.703 12.844 1 96.75 96 ARG A O 1
ATOM 709 N N . ILE A 1 97 ? 1.476 25.531 12.398 1 96.5 97 ILE A N 1
ATOM 710 C CA . ILE A 1 97 ? 2.83 25.047 12.625 1 96.5 97 ILE A CA 1
ATOM 711 C C . ILE A 1 97 ? 3.51 24.75 11.289 1 96.5 97 ILE A C 1
ATOM 713 O O . ILE A 1 97 ? 2.967 24.031 10.461 1 96.5 97 ILE A O 1
ATOM 717 N N . ASN A 1 98 ? 4.656 25.312 11.047 1 95.62 98 ASN A N 1
ATOM 718 C CA . ASN A 1 98 ? 5.398 25.078 9.812 1 95.62 98 ASN A CA 1
ATOM 719 C C . ASN A 1 98 ? 6.246 23.812 9.906 1 95.62 98 ASN A C 1
ATOM 721 O O . ASN A 1 98 ? 7.238 23.781 10.633 1 95.62 98 ASN A O 1
ATOM 725 N N . ILE A 1 99 ? 5.914 22.812 9.094 1 96.81 99 ILE A N 1
ATOM 726 C CA . ILE A 1 99 ? 6.68 21.578 9.086 1 96.81 99 ILE A CA 1
ATOM 727 C C . ILE A 1 99 ? 7.168 21.281 7.676 1 96.81 99 ILE A C 1
ATOM 729 O O . ILE A 1 99 ? 7.148 20.125 7.238 1 96.81 99 ILE A O 1
ATOM 733 N N . ARG A 1 100 ? 7.57 22.219 6.949 1 93.81 100 ARG A N 1
ATOM 734 C CA . ARG A 1 100 ? 7.922 22.109 5.535 1 93.81 100 ARG A CA 1
ATOM 735 C C . ARG A 1 100 ? 9.031 21.094 5.32 1 93.81 100 ARG A C 1
ATOM 737 O O . ARG A 1 100 ? 9.055 20.391 4.301 1 93.81 100 ARG A O 1
ATOM 744 N N . ASP A 1 101 ? 9.906 20.953 6.293 1 96 101 ASP A N 1
ATOM 745 C CA . ASP A 1 101 ? 11.055 20.062 6.133 1 96 101 ASP A CA 1
ATOM 746 C C . ASP A 1 101 ? 10.766 18.688 6.734 1 96 101 ASP A C 1
ATOM 748 O O . ASP A 1 101 ? 11.672 17.859 6.844 1 96 101 ASP A O 1
ATOM 752 N N . ALA A 1 102 ? 9.547 18.438 7.117 1 98.12 102 ALA A N 1
ATOM 753 C CA . ALA A 1 102 ? 9.195 17.141 7.711 1 98.12 102 ALA A CA 1
ATOM 754 C C . ALA A 1 102 ? 9.336 16.016 6.691 1 98.12 102 ALA A C 1
ATOM 756 O O . ALA A 1 102 ? 9.016 16.203 5.512 1 98.12 102 ALA A O 1
ATOM 757 N N . THR A 1 103 ? 9.805 14.891 7.164 1 98.75 103 THR A N 1
ATOM 758 C CA . THR A 1 103 ? 9.867 13.68 6.359 1 98.75 103 THR A CA 1
ATOM 759 C C . THR A 1 103 ? 9.258 12.5 7.109 1 98.75 103 THR A C 1
ATOM 761 O O . THR A 1 103 ? 9.266 12.469 8.344 1 98.75 103 THR A O 1
ATOM 764 N N . VAL A 1 104 ? 8.68 11.648 6.43 1 98.88 104 VAL A N 1
ATOM 765 C CA . VAL A 1 104 ? 8.156 10.398 6.961 1 98.88 104 VAL A CA 1
ATOM 766 C C . VAL A 1 104 ? 8.828 9.219 6.262 1 98.88 104 VAL A C 1
ATOM 768 O O . VAL A 1 104 ? 8.789 9.109 5.035 1 98.88 104 VAL A O 1
ATOM 771 N N . ALA A 1 105 ? 9.477 8.398 7.016 1 98.88 105 ALA A N 1
ATOM 772 C CA . ALA A 1 105 ? 10.047 7.148 6.527 1 98.88 105 ALA A CA 1
ATOM 773 C C . ALA A 1 105 ? 9.234 5.953 7.008 1 98.88 105 ALA A C 1
ATOM 775 O O . ALA A 1 105 ? 8.945 5.828 8.203 1 98.88 105 ALA A O 1
ATOM 776 N N . VAL A 1 106 ? 8.852 5.16 6.105 1 98.88 106 VAL A N 1
ATOM 777 C CA . VAL A 1 106 ? 8.156 3.924 6.449 1 98.88 106 VAL A CA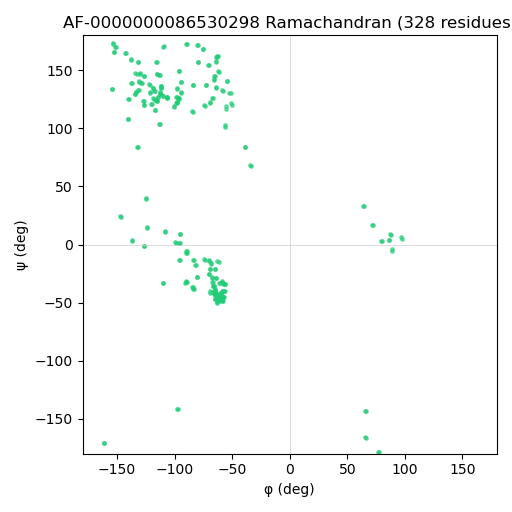 1
ATOM 778 C C . VAL A 1 106 ? 9.016 2.725 6.043 1 98.88 106 VAL A C 1
ATOM 780 O O . VAL A 1 106 ? 9.438 2.617 4.891 1 98.88 106 VAL A O 1
ATOM 783 N N . GLU A 1 107 ? 9.305 1.901 6.965 1 98.88 107 GLU A N 1
ATOM 784 C CA . GLU A 1 107 ? 9.961 0.613 6.758 1 98.88 107 GLU A CA 1
ATOM 785 C C . GLU A 1 107 ? 8.938 -0.523 6.723 1 98.88 107 GLU A C 1
ATOM 787 O O . GLU A 1 107 ? 8.164 -0.701 7.668 1 98.88 107 GLU A O 1
ATOM 792 N N . VAL A 1 108 ? 8.93 -1.258 5.656 1 98.88 108 VAL A N 1
ATOM 793 C CA . VAL A 1 108 ? 8.055 -2.422 5.531 1 98.88 108 VAL A CA 1
ATOM 794 C C . VAL A 1 108 ? 8.898 -3.695 5.496 1 98.88 108 VAL A C 1
ATOM 796 O O . VAL A 1 108 ? 9.875 -3.783 4.75 1 98.88 108 VAL A O 1
ATOM 799 N N . THR A 1 109 ? 8.547 -4.613 6.281 1 98.81 109 THR A N 1
ATOM 800 C CA . THR A 1 109 ? 9.195 -5.922 6.301 1 98.81 109 THR A CA 1
ATOM 801 C C . THR A 1 109 ? 8.211 -7.016 5.898 1 98.81 109 THR A C 1
ATOM 803 O O . THR A 1 109 ? 7.102 -7.094 6.441 1 98.81 109 THR A O 1
ATOM 806 N N . PHE A 1 110 ? 8.633 -7.734 4.895 1 98.56 110 PHE A N 1
ATOM 807 C CA . PHE A 1 110 ? 7.984 -8.977 4.496 1 98.56 110 PHE A CA 1
ATOM 808 C C . PHE A 1 110 ? 8.664 -10.18 5.145 1 98.56 110 PHE A C 1
ATOM 810 O O . PHE A 1 110 ? 9.891 -10.289 5.117 1 98.56 110 PHE A O 1
ATOM 817 N N . GLY A 1 111 ? 7.789 -11.047 5.75 1 98.19 111 GLY A N 1
ATOM 818 C CA . GLY A 1 111 ? 8.398 -12.188 6.43 1 98.19 111 GLY A CA 1
ATOM 819 C C . GLY A 1 111 ? 7.418 -13.32 6.68 1 98.19 111 GLY A C 1
ATOM 820 O O . GLY A 1 111 ? 6.312 -13.32 6.137 1 98.19 111 GLY A O 1
ATOM 821 N N . ARG A 1 112 ? 7.926 -14.312 7.492 1 97.75 112 ARG A N 1
ATOM 822 C CA . ARG A 1 112 ? 7.141 -15.492 7.852 1 97.75 112 ARG A CA 1
ATOM 823 C C . ARG A 1 112 ? 6.43 -15.289 9.188 1 97.75 112 ARG A C 1
ATOM 825 O O . ARG A 1 112 ? 7.008 -14.734 10.125 1 97.75 112 ARG A O 1
ATOM 832 N N . ASP A 1 113 ? 5.277 -15.734 9.195 1 97 113 ASP A N 1
ATOM 833 C CA . ASP A 1 113 ? 4.426 -15.594 10.375 1 97 113 ASP A CA 1
ATOM 834 C C . ASP A 1 113 ? 4.391 -16.891 11.18 1 97 113 ASP A C 1
ATOM 836 O O . ASP A 1 113 ? 3.854 -17.906 10.719 1 97 113 ASP A O 1
ATOM 840 N N . PRO A 1 114 ? 4.812 -16.906 12.406 1 95.81 114 PRO A N 1
ATOM 841 C CA . PRO A 1 114 ? 4.812 -18.141 13.203 1 95.81 114 PRO A CA 1
ATOM 842 C C . PRO A 1 114 ? 3.402 -18.609 13.555 1 95.81 114 PRO A C 1
ATOM 844 O O . PRO A 1 114 ? 3.211 -19.766 13.914 1 95.81 114 PRO A O 1
ATOM 847 N N . MET A 1 115 ? 2.436 -17.719 13.516 1 94.31 115 MET A N 1
ATOM 848 C CA . MET A 1 115 ? 1.083 -18.062 13.953 1 94.31 115 MET A CA 1
ATOM 849 C C . MET A 1 115 ? 0.423 -19.031 12.992 1 94.31 115 MET A C 1
ATOM 851 O O . MET A 1 115 ? -0.226 -20 13.422 1 94.31 115 MET A O 1
ATOM 855 N N . ASP A 1 116 ? 0.617 -18.844 11.719 1 94.75 116 ASP A N 1
ATOM 856 C CA . ASP A 1 116 ? -0.083 -19.703 10.773 1 94.75 116 ASP A CA 1
ATOM 857 C C . ASP A 1 116 ? 0.894 -20.344 9.789 1 94.75 116 ASP A C 1
ATOM 859 O O . ASP A 1 116 ? 0.484 -21.094 8.898 1 94.75 116 ASP A O 1
ATOM 863 N N . GLY A 1 117 ? 2.156 -20 9.93 1 96.19 117 GLY A N 1
ATOM 864 C CA . GLY A 1 117 ? 3.191 -20.562 9.086 1 96.19 117 GLY A CA 1
ATOM 865 C C . GLY A 1 117 ? 3.273 -19.922 7.719 1 96.19 117 GLY A C 1
ATOM 866 O O . GLY A 1 117 ? 4.039 -20.359 6.859 1 96.19 117 GLY A O 1
ATOM 867 N N . GLY A 1 118 ? 2.475 -18.922 7.465 1 96.38 118 GLY A N 1
ATOM 868 C CA . GLY A 1 118 ? 2.453 -18.219 6.191 1 96.38 118 GLY A CA 1
ATOM 869 C C . GLY A 1 118 ? 3.273 -16.953 6.195 1 96.38 118 GLY A C 1
ATOM 870 O O . GLY A 1 118 ? 4.398 -16.922 6.699 1 96.38 118 GLY A O 1
ATOM 871 N N . TYR A 1 119 ? 2.801 -15.922 5.551 1 97.62 119 TYR A N 1
ATOM 872 C CA . TYR A 1 119 ? 3.523 -14.664 5.398 1 97.62 119 TYR A CA 1
ATOM 873 C C . TYR A 1 119 ? 2.799 -13.531 6.105 1 97.62 119 TYR A C 1
ATOM 875 O O . TYR A 1 119 ? 1.586 -13.594 6.32 1 97.62 119 TYR A O 1
ATOM 883 N N . ALA A 1 120 ? 3.568 -12.516 6.426 1 97.56 120 ALA A N 1
ATOM 884 C CA . ALA A 1 120 ? 3.002 -11.305 7.012 1 97.56 120 ALA A CA 1
ATOM 885 C C . ALA A 1 120 ? 3.857 -10.086 6.684 1 97.56 120 ALA A C 1
ATOM 887 O O . ALA A 1 120 ? 4.992 -10.219 6.223 1 97.56 120 ALA A O 1
ATOM 888 N N . LEU A 1 121 ? 3.279 -8.914 6.918 1 98.62 121 LEU A N 1
ATOM 889 C CA . LEU A 1 121 ? 3.963 -7.629 6.812 1 98.62 121 LEU A CA 1
ATOM 890 C C . LEU A 1 121 ? 4.055 -6.945 8.172 1 98.62 121 LEU A C 1
ATOM 892 O O . LEU A 1 121 ? 3.174 -7.117 9.016 1 98.62 121 LEU A O 1
ATOM 896 N N . ILE A 1 122 ? 5.094 -6.25 8.336 1 98.62 122 ILE A N 1
ATOM 897 C CA . ILE A 1 122 ? 5.266 -5.309 9.438 1 98.62 122 ILE A CA 1
ATOM 898 C C . ILE A 1 122 ? 5.648 -3.936 8.883 1 98.62 122 ILE A C 1
ATOM 900 O O . ILE A 1 122 ? 6.375 -3.838 7.891 1 98.62 122 ILE A O 1
ATOM 904 N N . ALA A 1 123 ? 5.145 -2.891 9.562 1 98.69 123 ALA A N 1
ATOM 905 C CA . ALA A 1 123 ? 5.473 -1.536 9.133 1 98.69 123 ALA A CA 1
ATOM 906 C C . ALA A 1 123 ? 5.93 -0.678 10.312 1 98.69 123 ALA A C 1
ATOM 908 O O . ALA A 1 123 ? 5.301 -0.688 11.375 1 98.69 123 ALA A O 1
ATOM 909 N N . ASN A 1 124 ? 7 0.032 10.156 1 98.5 124 ASN A N 1
ATOM 910 C CA . ASN A 1 124 ? 7.496 1.016 11.117 1 98.5 124 ASN A CA 1
ATOM 911 C C . ASN A 1 124 ? 7.605 2.402 10.484 1 98.5 124 ASN A C 1
ATOM 913 O O . ASN A 1 124 ? 8.195 2.559 9.414 1 98.5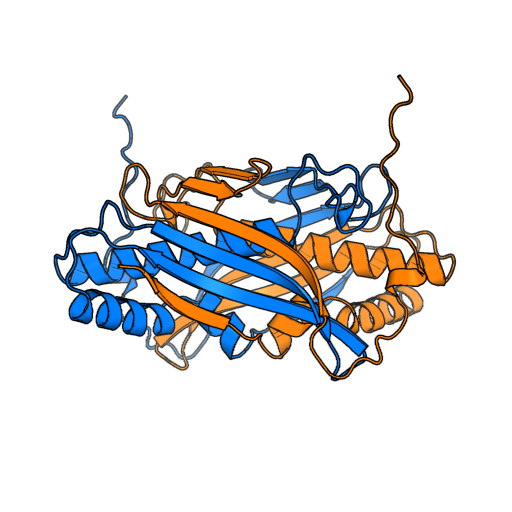 124 ASN A O 1
ATOM 917 N N . ILE A 1 125 ? 7.07 3.344 11.164 1 98.62 125 ILE A N 1
ATOM 918 C CA . ILE A 1 125 ? 7.039 4.711 10.656 1 98.62 125 ILE A CA 1
ATOM 919 C C . ILE A 1 125 ? 7.953 5.598 11.5 1 98.62 125 ILE A C 1
ATOM 921 O O . ILE A 1 125 ? 7.906 5.555 12.727 1 98.62 125 ILE A O 1
ATOM 925 N N . THR A 1 126 ? 8.797 6.328 10.891 1 98.75 126 THR A N 1
ATOM 926 C CA . THR A 1 126 ? 9.633 7.332 11.547 1 98.75 126 THR A CA 1
ATOM 927 C C . THR A 1 126 ? 9.336 8.719 10.992 1 98.75 126 THR A C 1
ATOM 929 O O . THR A 1 126 ? 9.438 8.945 9.781 1 98.75 126 THR A O 1
ATOM 932 N N . VAL A 1 127 ? 9.031 9.617 11.867 1 98.75 127 VAL A N 1
ATOM 933 C CA . VAL A 1 127 ? 8.719 10.992 11.5 1 98.75 127 VAL A CA 1
ATOM 934 C C . VAL A 1 127 ? 9.828 11.922 11.969 1 98.75 127 VAL A C 1
ATOM 936 O O . VAL A 1 127 ? 10.227 11.891 13.141 1 98.75 127 VAL A O 1
ATOM 939 N N . ARG A 1 128 ? 10.297 12.695 11.039 1 98.56 128 ARG A N 1
ATOM 940 C CA . ARG A 1 128 ? 11.266 13.734 11.359 1 98.56 128 ARG A CA 1
ATOM 941 C C . ARG A 1 128 ? 10.68 15.125 11.125 1 98.56 128 ARG A C 1
ATOM 943 O O . ARG A 1 128 ? 10.117 15.391 10.055 1 98.56 128 ARG A O 1
ATOM 950 N N . MET A 1 129 ? 10.766 15.93 12.125 1 97.94 129 MET A N 1
ATOM 951 C CA . MET A 1 129 ? 10.328 17.312 12.047 1 97.94 129 MET A CA 1
ATOM 952 C C . MET A 1 129 ? 11.383 18.266 12.617 1 97.94 129 MET A C 1
ATOM 954 O O . MET A 1 129 ? 11.266 18.719 13.758 1 97.94 129 MET A O 1
ATOM 958 N N . PRO A 1 130 ? 12.328 18.609 11.789 1 96.69 130 PRO A N 1
ATOM 959 C CA . PRO A 1 130 ? 13.398 19.469 12.289 1 96.69 130 PRO A CA 1
ATOM 960 C C . PRO A 1 130 ? 12.875 20.797 12.828 1 96.69 130 PRO A C 1
ATOM 962 O O . PRO A 1 130 ? 12.023 21.438 12.203 1 96.69 130 PRO A O 1
ATOM 965 N N . GLY A 1 131 ? 13.328 21.172 13.984 1 95.25 131 GLY A N 1
ATOM 966 C CA . GLY A 1 131 ? 13.023 22.484 14.531 1 95.25 131 GLY A CA 1
ATOM 967 C C . GLY A 1 131 ? 11.742 22.5 15.352 1 95.25 131 GLY A C 1
ATOM 968 O O . GLY A 1 131 ? 11.375 23.531 15.922 1 95.25 131 GLY A O 1
ATOM 969 N N . ILE A 1 132 ? 11.078 21.391 15.375 1 96.12 132 ILE A N 1
ATOM 970 C CA . ILE A 1 132 ? 9.844 21.312 16.141 1 96.12 132 ILE A CA 1
ATOM 971 C C . ILE A 1 132 ? 10.109 20.672 17.5 1 96.12 132 ILE A C 1
ATOM 973 O O . ILE A 1 132 ? 10.805 19.641 17.578 1 96.12 132 ILE A O 1
ATOM 977 N N . ASP A 1 133 ? 9.555 21.312 18.469 1 95.56 133 ASP A N 1
ATOM 978 C CA . ASP A 1 133 ? 9.648 20.766 19.812 1 95.56 133 ASP A CA 1
ATOM 979 C C . ASP A 1 133 ? 9.141 19.312 19.859 1 95.56 133 ASP A C 1
ATOM 981 O O . ASP A 1 133 ? 8.133 19 19.234 1 95.56 133 ASP A O 1
ATOM 985 N N . ARG A 1 134 ? 9.844 18.469 20.641 1 95.56 134 ARG A N 1
ATOM 986 C CA . ARG A 1 134 ? 9.531 17.047 20.672 1 95.56 134 ARG A CA 1
ATOM 987 C C . ARG A 1 134 ? 8.109 16.797 21.156 1 95.56 134 ARG A C 1
ATOM 989 O O . ARG A 1 134 ? 7.395 15.969 20.609 1 95.56 134 ARG A O 1
ATOM 996 N N . GLN A 1 135 ? 7.715 17.484 22.203 1 96.56 135 GLN A N 1
ATOM 997 C CA . GLN A 1 135 ? 6.379 17.281 22.75 1 96.56 135 GLN A CA 1
ATOM 998 C C . GLN A 1 135 ? 5.305 17.641 21.734 1 96.56 135 GLN A C 1
ATOM 1000 O O . GLN A 1 135 ? 4.316 16.922 21.578 1 96.56 135 GLN A O 1
ATOM 1005 N N . LEU A 1 136 ? 5.559 18.734 21.094 1 96.94 136 LEU A N 1
ATOM 1006 C CA . LEU A 1 136 ? 4.637 19.156 20.062 1 96.94 136 LEU A CA 1
ATOM 1007 C C . LEU A 1 136 ? 4.617 18.156 18.906 1 96.94 136 LEU A C 1
ATOM 1009 O O . LEU A 1 136 ? 3.547 17.812 18.391 1 96.94 136 LEU A O 1
ATOM 1013 N N . ALA A 1 137 ? 5.777 17.719 18.516 1 97.5 137 ALA A N 1
ATOM 1014 C CA . ALA A 1 137 ? 5.898 16.734 17.438 1 97.5 137 ALA A CA 1
ATOM 1015 C C . ALA A 1 137 ? 5.129 15.461 17.781 1 97.5 137 ALA A C 1
ATOM 1017 O O . ALA A 1 137 ? 4.398 14.93 16.938 1 97.5 137 ALA A O 1
ATOM 1018 N N . GLU A 1 138 ? 5.285 15.016 18.984 1 97.69 138 GLU A N 1
ATOM 1019 C CA . GLU A 1 138 ? 4.625 13.789 19.422 1 97.69 138 GLU A CA 1
ATOM 1020 C C . GLU A 1 138 ? 3.107 13.945 19.438 1 97.69 138 GLU A C 1
ATOM 1022 O O . GLU A 1 138 ? 2.375 13.023 19.078 1 97.69 138 GLU A O 1
ATOM 1027 N N . ARG A 1 139 ? 2.648 15.086 19.859 1 97.5 139 ARG A N 1
ATOM 1028 C CA . ARG A 1 139 ? 1.211 15.336 19.844 1 97.5 139 ARG A CA 1
ATOM 1029 C C . ARG A 1 139 ? 0.664 15.328 18.422 1 97.5 139 ARG A C 1
ATOM 1031 O O . ARG A 1 139 ? -0.369 14.711 18.156 1 97.5 139 ARG A O 1
ATOM 1038 N N . LEU A 1 140 ? 1.35 16.016 17.5 1 97.75 140 LEU A N 1
ATOM 1039 C CA . LEU A 1 140 ? 0.935 16.047 16.109 1 97.75 140 LEU A CA 1
ATOM 1040 C C . LEU A 1 140 ? 0.892 14.633 15.523 1 97.75 140 LEU A C 1
ATOM 1042 O O . LEU A 1 140 ? -0.039 14.289 14.797 1 97.75 140 LEU A O 1
ATOM 1046 N N . VAL A 1 141 ? 1.879 13.828 15.891 1 98.31 141 VAL A N 1
ATOM 1047 C CA . VAL A 1 141 ? 1.979 12.469 15.375 1 98.31 141 VAL A CA 1
ATOM 1048 C C . VAL A 1 141 ? 0.817 11.633 15.898 1 98.31 141 VAL A C 1
ATOM 1050 O O . VAL A 1 141 ? 0.2 10.867 15.148 1 98.31 141 VAL A O 1
ATOM 1053 N N . ARG A 1 142 ? 0.481 11.805 17.156 1 97.25 142 ARG A N 1
ATOM 1054 C CA . ARG A 1 142 ? -0.639 11.07 17.734 1 97.25 142 ARG A CA 1
ATOM 1055 C C . ARG A 1 142 ? -1.945 11.414 17.031 1 97.25 142 ARG A C 1
ATOM 1057 O O . ARG A 1 142 ? -2.742 10.531 16.719 1 97.25 142 ARG A O 1
ATOM 1064 N N . ASP A 1 143 ? -2.129 12.648 16.797 1 96.88 143 ASP A N 1
ATOM 1065 C CA . ASP A 1 143 ? -3.33 13.078 16.094 1 96.88 143 ASP A CA 1
ATOM 1066 C C . ASP A 1 143 ? -3.334 12.562 14.656 1 96.88 143 ASP A C 1
ATOM 1068 O O . ASP A 1 143 ? -4.387 12.211 14.117 1 96.88 143 ASP A O 1
ATOM 1072 N N . THR A 1 144 ? -2.166 12.508 14.055 1 97.75 144 THR A N 1
ATOM 1073 C CA . THR A 1 144 ? -2.031 12.047 12.672 1 97.75 144 THR A CA 1
ATOM 1074 C C . THR A 1 144 ? -2.379 10.562 12.562 1 97.75 144 THR A C 1
ATOM 1076 O O . THR A 1 144 ? -2.979 10.133 11.578 1 97.75 144 THR A O 1
ATOM 1079 N N . GLU A 1 145 ? -2.047 9.75 13.586 1 97.25 145 GLU A N 1
ATOM 1080 C CA . GLU A 1 145 ? -2.363 8.328 13.609 1 97.25 145 GLU A CA 1
ATOM 1081 C C . GLU A 1 145 ? -3.865 8.094 13.477 1 97.25 145 GLU A C 1
ATOM 1083 O O . GLU A 1 145 ? -4.297 7.133 12.828 1 97.25 145 GLU A O 1
ATOM 1088 N N . ARG A 1 146 ? -4.625 8.953 14 1 94.44 146 ARG A N 1
ATOM 1089 C CA . ARG A 1 146 ? -6.078 8.805 13.992 1 94.44 146 ARG A CA 1
ATOM 1090 C C . ARG A 1 146 ? -6.664 9.227 12.648 1 94.44 146 ARG A C 1
ATOM 1092 O O . ARG A 1 146 ? -7.699 8.703 12.227 1 94.44 146 ARG A O 1
ATOM 1099 N N . LEU A 1 147 ? -5.992 10.109 12.008 1 95.81 147 LEU A N 1
ATOM 1100 C CA . LEU A 1 147 ? -6.52 10.695 10.781 1 95.81 147 LEU A CA 1
ATOM 1101 C C . LEU A 1 147 ? -6.09 9.891 9.562 1 95.81 147 LEU A C 1
ATOM 1103 O O . LEU A 1 147 ? -6.82 9.812 8.57 1 95.81 147 LEU A O 1
ATOM 1107 N N . CYS A 1 148 ? -4.93 9.289 9.586 1 97.38 148 CYS A N 1
ATOM 1108 C CA . CYS A 1 148 ? -4.34 8.602 8.438 1 97.38 148 CYS A CA 1
ATOM 1109 C C . CYS A 1 148 ? -5.035 7.273 8.188 1 97.38 148 CYS A C 1
ATOM 1111 O O . CYS A 1 148 ? -4.941 6.352 9 1 97.38 148 CYS A O 1
ATOM 1113 N N . PRO A 1 149 ? -5.633 7.098 7.008 1 97.62 149 PRO A N 1
ATOM 1114 C CA . PRO A 1 149 ? -6.367 5.859 6.746 1 97.62 149 PRO A CA 1
ATOM 1115 C C . PRO A 1 149 ? -5.453 4.648 6.598 1 97.62 149 PRO A C 1
ATOM 1117 O O . PRO A 1 149 ? -5.887 3.512 6.809 1 97.62 149 PRO A O 1
ATOM 1120 N N . TYR A 1 150 ? -4.188 4.828 6.203 1 98.56 150 TYR A N 1
ATOM 1121 C CA . TYR A 1 150 ? -3.242 3.717 6.176 1 98.56 150 TYR A CA 1
ATOM 1122 C C . TYR A 1 150 ? -2.973 3.195 7.582 1 98.56 150 TYR A C 1
ATOM 1124 O O . TYR 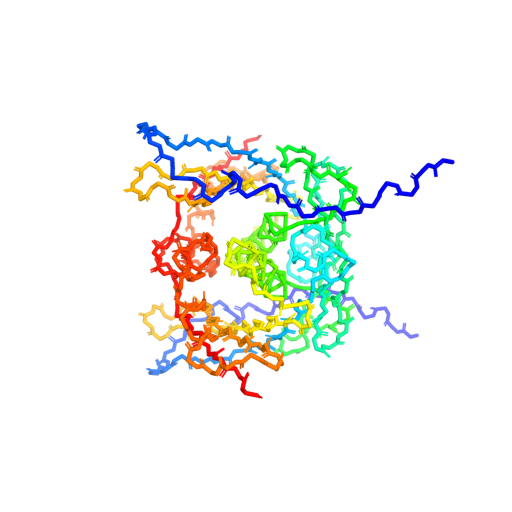A 1 150 ? -2.9 1.983 7.801 1 98.56 150 TYR A O 1
ATOM 1132 N N . MET A 1 151 ? -2.787 4.152 8.516 1 97.25 151 MET A N 1
ATOM 1133 C CA . MET A 1 151 ? -2.615 3.754 9.906 1 97.25 151 MET A CA 1
ATOM 1134 C C . MET A 1 151 ? -3.836 2.992 10.414 1 97.25 151 MET A C 1
ATOM 1136 O O . MET A 1 151 ? -3.701 1.977 11.102 1 97.25 151 MET A O 1
ATOM 1140 N N . LYS A 1 152 ? -4.977 3.518 10.086 1 97 152 LYS A N 1
ATOM 1141 C CA . LYS A 1 152 ? -6.215 2.838 10.469 1 97 152 LYS A CA 1
ATOM 1142 C C . LYS A 1 152 ? -6.266 1.43 9.883 1 97 152 LYS A C 1
ATOM 1144 O O . LYS A 1 152 ? -6.613 0.474 10.578 1 97 152 LYS A O 1
ATOM 1149 N N . MET A 1 153 ? -5.934 1.266 8.609 1 98.12 153 MET A N 1
ATOM 1150 C CA . MET A 1 153 ? -5.883 -0.041 7.957 1 98.12 153 MET A CA 1
ATOM 1151 C C . MET A 1 153 ? -4.902 -0.966 8.664 1 98.12 153 MET A C 1
ATOM 1153 O O . MET A 1 153 ? -5.215 -2.127 8.93 1 98.12 153 MET A O 1
ATOM 1157 N N . ALA A 1 154 ? -3.715 -0.475 8.969 1 97.94 154 ALA A N 1
ATOM 1158 C CA . ALA A 1 154 ? -2.695 -1.29 9.625 1 97.94 154 ALA A CA 1
ATOM 1159 C C . ALA A 1 154 ? -3.18 -1.783 10.984 1 97.94 154 ALA A C 1
ATOM 1161 O O . ALA A 1 154 ? -2.873 -2.908 11.391 1 97.94 154 ALA A O 1
ATOM 1162 N N . ARG A 1 155 ? -3.99 -0.954 11.617 1 96.31 155 ARG A N 1
ATOM 1163 C CA . ARG A 1 155 ? -4.402 -1.256 12.984 1 96.31 155 ARG A CA 1
ATOM 1164 C C . ARG A 1 155 ? -5.605 -2.191 13 1 96.31 155 ARG A C 1
ATOM 1166 O O . ARG A 1 155 ? -5.691 -3.086 13.852 1 96.31 155 ARG A O 1
ATOM 1173 N N . GLN A 1 156 ? -6.531 -2.002 12.023 1 95.81 156 GLN A N 1
ATOM 1174 C CA . GLN A 1 156 ? -7.812 -2.674 12.211 1 95.81 156 GLN A CA 1
ATOM 1175 C C . GLN A 1 156 ? -8.297 -3.309 10.906 1 95.81 156 GLN A C 1
ATOM 1177 O O . GLN A 1 156 ? -9.375 -3.895 10.859 1 95.81 156 GLN A O 1
ATOM 1182 N N . GLY A 1 157 ? -7.508 -3.238 9.883 1 96.88 157 GLY A N 1
ATOM 1183 C CA . GLY A 1 157 ? -7.918 -3.777 8.602 1 96.88 157 GLY A CA 1
ATOM 1184 C C . GLY A 1 157 ? -8.898 -2.889 7.863 1 96.88 157 GLY A C 1
ATOM 1185 O O . GLY A 1 157 ? -9.156 -1.756 8.281 1 96.88 157 GLY A O 1
ATOM 1186 N N . ILE A 1 158 ? -9.297 -3.387 6.719 1 97.06 158 ILE A N 1
ATOM 1187 C CA . ILE A 1 158 ? -10.281 -2.678 5.914 1 97.06 158 ILE A CA 1
ATOM 1188 C C . ILE A 1 158 ? -11.219 -3.684 5.25 1 97.06 158 ILE A C 1
ATOM 1190 O O . ILE A 1 158 ? -10.93 -4.879 5.203 1 97.06 158 ILE A O 1
ATOM 1194 N N . CYS A 1 159 ? -12.367 -3.127 4.746 1 95.5 159 CYS A N 1
ATOM 1195 C CA . CYS A 1 159 ? -13.242 -3.953 3.92 1 95.5 159 CYS A CA 1
ATOM 1196 C C . CYS A 1 159 ? -12.586 -4.27 2.58 1 95.5 159 CYS A C 1
ATOM 1198 O O . CYS A 1 159 ? -12.164 -3.361 1.861 1 95.5 159 CYS A O 1
ATOM 1200 N N . SER A 1 160 ? -12.469 -5.547 2.35 1 95.44 160 SER A N 1
ATOM 1201 C CA . SER A 1 160 ? -11.859 -6.039 1.118 1 95.44 160 SER A CA 1
ATOM 1202 C C . SER A 1 160 ? -12.602 -7.262 0.586 1 95.44 160 SER A C 1
ATOM 1204 O O . SER A 1 160 ? -12.758 -8.258 1.297 1 95.44 160 SER A O 1
ATOM 1206 N N . VAL A 1 161 ? -13.047 -7.203 -0.705 1 94.81 161 VAL A N 1
ATOM 1207 C CA . VAL A 1 161 ? -13.781 -8.297 -1.335 1 94.81 161 VAL A CA 1
ATOM 1208 C C . VAL A 1 161 ? -13.039 -8.766 -2.584 1 94.81 161 VAL A C 1
ATOM 1210 O O . VAL A 1 161 ? -12.516 -7.949 -3.346 1 94.81 161 VAL A O 1
ATOM 1213 N N . VAL A 1 162 ? -13.023 -10.047 -2.689 1 96.25 162 VAL A N 1
ATOM 1214 C CA . VAL A 1 162 ? -12.391 -10.641 -3.863 1 96.25 162 VAL A CA 1
ATOM 1215 C C . VAL A 1 162 ? -13.453 -11.297 -4.742 1 96.25 162 VAL A C 1
ATOM 1217 O O .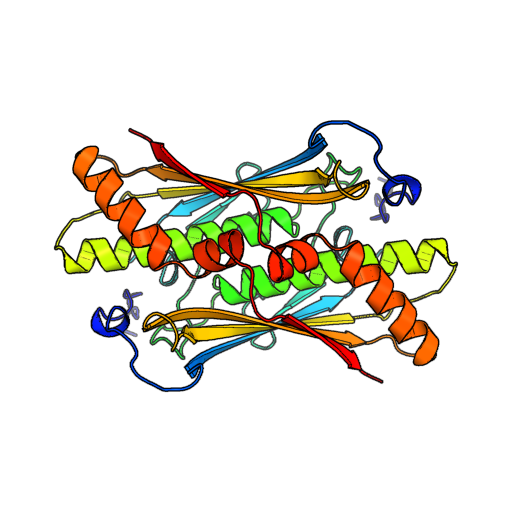 VAL A 1 162 ? -14.344 -11.984 -4.242 1 96.25 162 VAL A O 1
ATOM 1220 N N . ALA A 1 163 ? -13.352 -11.086 -6.02 1 96 163 ALA A N 1
ATOM 1221 C CA . ALA A 1 163 ? -14.25 -11.711 -6.988 1 96 163 ALA A CA 1
ATOM 1222 C C . ALA A 1 163 ? -13.461 -12.305 -8.156 1 96 163 ALA A C 1
ATOM 1224 O O . ALA A 1 163 ? -12.406 -11.789 -8.531 1 96 163 ALA A O 1
ATOM 1225 N N . VAL A 1 164 ? -13.977 -13.422 -8.688 1 95.94 164 VAL A N 1
ATOM 1226 C CA . VAL A 1 164 ? -13.453 -14.016 -9.914 1 95.94 164 VAL A CA 1
ATOM 1227 C C . VAL A 1 164 ? -14.297 -13.586 -11.109 1 95.94 164 VAL A C 1
ATOM 1229 O O . VAL A 1 164 ? -15.523 -13.711 -11.086 1 95.94 164 VAL A O 1
ATOM 1232 N N . SER A 1 165 ? -13.633 -12.992 -11.984 1 90.19 165 SER A N 1
ATOM 1233 C CA . SER A 1 165 ? -14.359 -12.578 -13.172 1 90.19 165 SER A CA 1
ATOM 1234 C C . SER A 1 165 ? -14.164 -13.57 -14.32 1 90.19 165 SER A C 1
ATOM 1236 O O . SER A 1 165 ? -13.062 -14.102 -14.492 1 90.19 165 SER A O 1
ATOM 1238 N N . ALA A 1 166 ? -15.32 -14.086 -14.953 1 73.19 166 ALA A N 1
ATOM 1239 C CA . ALA A 1 166 ? -15.328 -15.047 -16.047 1 73.19 166 ALA A CA 1
ATOM 1240 C C . ALA A 1 166 ? -14.859 -14.406 -17.359 1 73.19 166 ALA A C 1
ATOM 1242 O O . ALA A 1 166 ? -15.039 -13.203 -17.562 1 73.19 166 ALA A O 1
ATOM 1243 N N . MET B 1 1 ? 26.359 -11.609 -23.156 1 30.88 1 MET B N 1
ATOM 1244 C CA . MET B 1 1 ? 25.922 -11.273 -21.812 1 30.88 1 MET B CA 1
ATOM 1245 C C . MET B 1 1 ? 24.531 -11.859 -21.531 1 30.88 1 MET B C 1
ATOM 1247 O O . MET B 1 1 ? 23.578 -11.594 -22.266 1 30.88 1 MET B O 1
ATOM 1251 N N . GLU B 1 2 ? 24.312 -13.008 -21.016 1 35.56 2 GLU B N 1
ATOM 1252 C CA . GLU B 1 2 ? 23.125 -13.867 -21.016 1 35.56 2 GLU B CA 1
ATOM 1253 C C . GLU B 1 2 ? 21.906 -13.125 -20.453 1 35.56 2 GLU B C 1
ATOM 1255 O O . GLU B 1 2 ? 22 -12.438 -19.438 1 35.56 2 GLU B O 1
ATOM 1260 N N . ASN B 1 3 ? 20.969 -12.641 -21.109 1 43.91 3 ASN B N 1
ATOM 1261 C CA . ASN B 1 3 ? 19.719 -11.977 -20.781 1 43.91 3 ASN B CA 1
ATOM 1262 C C . ASN B 1 3 ? 19.109 -12.539 -19.5 1 43.91 3 ASN B C 1
ATOM 1264 O O . ASN B 1 3 ? 18.656 -13.68 -19.469 1 43.91 3 ASN B O 1
ATOM 1268 N N . GLU B 1 4 ? 19.719 -12.312 -18.438 1 54.69 4 GLU B N 1
ATOM 1269 C CA . GLU B 1 4 ? 19.297 -12.875 -17.156 1 54.69 4 GLU B CA 1
ATOM 1270 C C . GLU B 1 4 ? 17.781 -12.891 -17.031 1 54.69 4 GLU B C 1
ATOM 1272 O O . GLU B 1 4 ? 17.141 -11.844 -17.016 1 54.69 4 GLU B O 1
ATOM 1277 N N . ARG B 1 5 ? 17.141 -13.883 -17.547 1 70.81 5 ARG B N 1
ATOM 1278 C CA . ARG B 1 5 ? 15.711 -14.156 -17.609 1 70.81 5 ARG B CA 1
ATOM 1279 C C . ARG B 1 5 ? 15.055 -14.016 -16.234 1 70.81 5 ARG B C 1
ATOM 1281 O O . ARG B 1 5 ? 15.594 -14.484 -15.242 1 70.81 5 ARG B O 1
ATOM 1288 N N . LEU B 1 6 ? 14.07 -13.102 -16.078 1 86.19 6 LEU B N 1
ATOM 1289 C CA . LEU B 1 6 ? 13.234 -12.992 -14.883 1 86.19 6 LEU B CA 1
ATOM 1290 C C . LEU B 1 6 ? 12.547 -14.32 -14.57 1 86.19 6 LEU B C 1
ATOM 1292 O O . LEU B 1 6 ? 11.953 -14.938 -15.461 1 86.19 6 LEU B O 1
ATOM 1296 N N . GLN B 1 7 ? 12.867 -14.859 -13.461 1 89.5 7 GLN B N 1
ATOM 1297 C CA . GLN B 1 7 ? 12.266 -16.125 -13.047 1 89.5 7 GLN B CA 1
ATOM 1298 C C . GLN B 1 7 ? 11.367 -15.945 -11.836 1 89.5 7 GLN B C 1
ATOM 1300 O O . GLN B 1 7 ? 11.633 -15.094 -10.984 1 89.5 7 GLN B O 1
ATOM 1305 N N . PRO B 1 8 ? 10.32 -16.766 -11.859 1 90.69 8 PRO B N 1
ATOM 1306 C CA . PRO B 1 8 ? 9.539 -16.781 -10.625 1 90.69 8 PRO B CA 1
ATOM 1307 C C . PRO B 1 8 ? 10.32 -17.297 -9.422 1 90.69 8 PRO B C 1
ATOM 1309 O O . PRO B 1 8 ? 11.352 -17.953 -9.594 1 90.69 8 PRO B O 1
ATOM 1312 N N . PRO B 1 9 ? 9.898 -16.922 -8.234 1 90.19 9 PRO B N 1
ATOM 1313 C CA . PRO B 1 9 ? 10.539 -17.516 -7.051 1 90.19 9 PRO B CA 1
ATOM 1314 C C . PRO B 1 9 ? 10.328 -19.016 -6.945 1 90.19 9 PRO B C 1
ATOM 1316 O O . PRO B 1 9 ? 9.414 -19.562 -7.574 1 90.19 9 PRO B O 1
ATOM 1319 N N . PRO B 1 10 ? 11.18 -19.609 -6.156 1 90.25 10 PRO B N 1
ATOM 1320 C CA . PRO B 1 10 ? 11.062 -21.062 -6.02 1 90.25 10 PRO B CA 1
ATOM 1321 C C . PRO B 1 10 ? 9.82 -21.484 -5.242 1 90.25 10 PRO B C 1
ATOM 1323 O O . PRO B 1 10 ? 9.352 -20.75 -4.367 1 90.25 10 PRO B O 1
ATOM 1326 N N . LEU B 1 11 ? 9.305 -22.688 -5.465 1 93.19 11 LEU B N 1
ATOM 1327 C CA . LEU B 1 11 ? 8.102 -23.203 -4.824 1 93.19 11 LEU B CA 1
ATOM 1328 C C . LEU B 1 11 ? 8.336 -23.438 -3.336 1 93.19 11 LEU B C 1
ATOM 1330 O O . LEU B 1 11 ? 7.379 -23.562 -2.566 1 93.19 11 LEU B O 1
ATOM 1334 N N . THR B 1 12 ? 9.57 -23.469 -2.932 1 90.06 12 THR B N 1
ATOM 1335 C CA . THR B 1 12 ? 9.898 -23.656 -1.521 1 90.06 12 THR B CA 1
ATOM 1336 C C . THR B 1 12 ? 9.359 -22.484 -0.69 1 90.06 12 THR B C 1
ATOM 1338 O O . THR B 1 12 ? 9.242 -22.594 0.532 1 90.06 12 THR B O 1
ATOM 1341 N N . LEU B 1 13 ? 8.992 -21.453 -1.335 1 88.81 13 LEU B N 1
ATOM 1342 C CA . LEU B 1 13 ? 8.383 -20.312 -0.652 1 88.81 13 LEU B CA 1
ATOM 1343 C C . LEU B 1 13 ? 6.984 -20.656 -0.16 1 88.81 13 LEU B C 1
ATOM 1345 O O . LEU B 1 13 ? 6.414 -19.938 0.667 1 88.81 13 LEU B O 1
ATOM 1349 N N . LEU B 1 14 ? 6.438 -21.766 -0.627 1 93.06 14 LEU B N 1
ATOM 1350 C CA . LEU B 1 14 ? 5.113 -22.172 -0.175 1 93.06 14 LEU B CA 1
ATOM 1351 C C . LEU B 1 14 ? 5.211 -23.062 1.06 1 93.06 14 LEU B C 1
ATOM 1353 O O . LEU B 1 14 ? 4.195 -23.391 1.674 1 93.06 14 LEU B O 1
ATOM 1357 N N . ASP B 1 15 ? 6.383 -23.438 1.417 1 94.19 15 ASP B N 1
ATOM 1358 C CA . ASP B 1 15 ? 6.539 -24.281 2.598 1 94.19 15 ASP B CA 1
ATOM 1359 C C . ASP B 1 15 ? 6.113 -23.531 3.863 1 94.19 15 ASP B C 1
ATOM 1361 O O . ASP B 1 15 ? 6.395 -22.344 4.012 1 94.19 15 ASP B O 1
ATOM 1365 N N . LYS B 1 16 ? 5.527 -24.359 4.746 1 94.5 16 LYS B N 1
ATOM 1366 C CA . LYS B 1 16 ? 5.074 -23.766 6 1 94.5 16 LYS B CA 1
ATOM 1367 C C . LYS B 1 16 ? 6.254 -23.422 6.906 1 94.5 16 LYS B C 1
ATOM 1369 O O . LYS B 1 16 ? 7.184 -24.219 7.051 1 94.5 16 LYS B O 1
ATOM 1374 N N . TYR B 1 17 ? 6.188 -22.297 7.492 1 96.31 17 TYR B N 1
ATOM 1375 C CA . TYR B 1 17 ? 7.172 -21.859 8.469 1 96.31 17 TYR B CA 1
ATOM 1376 C C . TYR B 1 17 ? 6.852 -22.406 9.859 1 96.31 17 TYR B C 1
ATOM 1378 O O . TYR B 1 17 ? 5.691 -22.406 10.273 1 96.31 17 TYR B O 1
ATOM 1386 N N . ARG B 1 18 ? 7.844 -22.891 10.633 1 96 18 ARG B N 1
ATOM 1387 C CA . ARG B 1 18 ? 7.613 -23.516 11.93 1 96 18 ARG B CA 1
ATOM 1388 C C . ARG B 1 18 ? 8.414 -22.828 13.031 1 96 18 ARG B C 1
ATOM 1390 O O . ARG B 1 18 ? 8.461 -23.297 14.164 1 96 18 ARG B O 1
ATOM 1397 N N . GLY B 1 19 ? 8.93 -21.719 12.836 1 94.81 19 GLY B N 1
ATOM 1398 C CA . GLY B 1 19 ? 9.656 -20.984 13.852 1 94.81 19 GLY B CA 1
ATOM 1399 C C . GLY B 1 19 ? 8.75 -20.344 14.891 1 94.81 19 GLY B C 1
ATOM 1400 O O . GLY B 1 19 ? 7.523 -20.375 14.75 1 94.81 19 GLY B O 1
ATOM 1401 N N . ARG B 1 20 ? 9.383 -19.875 15.953 1 95.25 20 ARG B N 1
ATOM 1402 C CA . ARG B 1 20 ? 8.625 -19.375 17.094 1 95.25 20 ARG B CA 1
ATOM 1403 C C . ARG B 1 20 ? 8.453 -17.859 17 1 95.25 20 ARG B C 1
ATOM 1405 O O . ARG B 1 20 ? 7.656 -17.266 17.734 1 95.25 20 ARG B O 1
ATOM 1412 N N . GLU B 1 21 ? 9.195 -17.234 16.125 1 97.38 21 GLU B N 1
ATOM 1413 C CA . GLU B 1 21 ? 9.164 -15.781 15.992 1 97.38 21 GLU B CA 1
ATOM 1414 C C . GLU B 1 21 ? 9.023 -15.359 14.531 1 97.38 21 GLU B C 1
ATOM 1416 O O . GLU B 1 21 ? 9.32 -16.141 13.625 1 97.38 21 GLU B O 1
ATOM 1421 N N . PHE B 1 22 ? 8.516 -14.117 14.352 1 97.56 22 PHE B N 1
ATOM 1422 C CA . PHE B 1 22 ? 8.492 -13.562 13 1 97.56 22 PHE B CA 1
ATOM 1423 C C . PHE B 1 22 ? 9.867 -13.641 12.352 1 97.56 22 PHE B C 1
ATOM 1425 O O . PHE B 1 22 ? 10.867 -13.234 12.945 1 97.56 22 PHE B O 1
ATOM 1432 N N . ALA B 1 23 ? 9.93 -14.133 11.172 1 97.94 23 ALA B N 1
ATOM 1433 C CA . ALA B 1 23 ? 11.195 -14.273 10.445 1 97.94 23 ALA B CA 1
ATOM 1434 C C . ALA B 1 23 ? 11.234 -13.352 9.234 1 97.94 23 ALA B C 1
ATOM 1436 O O . ALA B 1 23 ? 10.656 -13.656 8.188 1 97.94 23 ALA B O 1
ATOM 1437 N N . PRO B 1 24 ? 11.984 -12.234 9.359 1 98.06 24 PRO B N 1
ATOM 1438 C CA . PRO B 1 24 ? 12.07 -11.32 8.219 1 98.06 24 PRO B CA 1
ATOM 1439 C C . PRO B 1 24 ? 12.742 -11.945 7 1 98.06 24 PRO B C 1
ATOM 1441 O O . PRO B 1 24 ? 13.758 -12.633 7.137 1 98.06 24 PRO B O 1
ATOM 1444 N N . LEU B 1 25 ? 12.133 -11.719 5.82 1 97.38 25 LEU B N 1
ATOM 1445 C CA . LEU B 1 25 ? 12.711 -12.188 4.566 1 97.38 25 LEU B CA 1
ATOM 1446 C C . LEU B 1 25 ? 13.219 -11.016 3.734 1 97.38 25 LEU B C 1
ATOM 1448 O O . LEU B 1 25 ? 14.203 -11.148 2.998 1 97.38 25 LEU B O 1
ATOM 1452 N N . TYR B 1 26 ? 12.586 -9.93 3.811 1 97.81 26 TYR B N 1
ATOM 1453 C CA . TYR B 1 26 ? 12.906 -8.734 3.045 1 97.81 26 TYR B CA 1
ATOM 1454 C C . TYR B 1 26 ? 12.422 -7.48 3.764 1 97.81 26 TYR B C 1
ATOM 1456 O O . TYR B 1 26 ? 11.305 -7.457 4.297 1 97.81 26 TYR B O 1
ATOM 1464 N N . THR B 1 27 ? 13.281 -6.449 3.848 1 98.5 27 THR B N 1
ATOM 1465 C CA . THR B 1 27 ? 12.922 -5.152 4.414 1 98.5 27 THR B CA 1
ATOM 1466 C C . THR B 1 27 ? 13.297 -4.02 3.461 1 98.5 27 THR B C 1
ATOM 1468 O O . THR B 1 27 ? 14.359 -4.055 2.834 1 98.5 27 THR B O 1
ATOM 1471 N N . THR B 1 28 ? 12.445 -3.082 3.35 1 98.5 28 THR B N 1
ATOM 1472 C CA . THR B 1 28 ? 12.703 -1.895 2.545 1 98.5 28 THR B CA 1
ATOM 1473 C C . THR B 1 28 ? 12.219 -0.638 3.264 1 98.5 28 THR B C 1
ATOM 1475 O O . THR B 1 28 ? 11.414 -0.719 4.191 1 98.5 28 THR B O 1
ATOM 1478 N N . THR B 1 29 ? 12.742 0.479 2.893 1 98.81 29 THR B N 1
ATOM 1479 C CA . THR B 1 29 ? 12.336 1.765 3.445 1 98.81 29 THR B CA 1
ATOM 1480 C C . THR B 1 29 ? 12.117 2.785 2.332 1 98.81 29 THR B C 1
ATOM 1482 O O . THR B 1 29 ? 12.93 2.893 1.412 1 98.81 29 THR B O 1
ATOM 1485 N N . VAL B 1 30 ? 11.008 3.434 2.406 1 98.88 30 VAL B N 1
ATOM 1486 C CA . VAL B 1 30 ? 10.734 4.562 1.525 1 98.88 30 VAL B CA 1
ATOM 1487 C C . VAL B 1 30 ? 10.523 5.828 2.355 1 98.88 30 VAL B C 1
ATOM 1489 O O . VAL B 1 30 ? 9.836 5.797 3.381 1 98.88 30 VAL B O 1
ATOM 1492 N N . THR B 1 31 ? 11.125 6.898 1.941 1 98.88 31 THR B N 1
ATOM 1493 C CA . THR B 1 31 ? 10.969 8.188 2.598 1 98.88 31 THR B CA 1
ATOM 1494 C C . THR B 1 31 ? 10.203 9.164 1.702 1 98.88 31 THR B C 1
ATOM 1496 O O . THR B 1 31 ? 10.461 9.234 0.497 1 98.88 31 THR B O 1
ATOM 1499 N N . VAL B 1 32 ? 9.266 9.844 2.309 1 98.88 32 VAL B N 1
ATOM 1500 C CA . VAL B 1 32 ? 8.492 10.852 1.592 1 98.88 32 VAL B CA 1
ATOM 1501 C C . VAL B 1 32 ? 8.727 12.227 2.215 1 98.88 32 VAL B C 1
ATOM 1503 O O . VAL B 1 32 ? 8.734 12.367 3.439 1 98.88 32 VAL B O 1
ATOM 1506 N N . SER B 1 33 ? 9 13.188 1.402 1 98.62 33 SER B N 1
ATOM 1507 C CA . SER B 1 33 ? 8.969 14.609 1.747 1 98.62 33 SER B CA 1
ATOM 1508 C C . SER B 1 33 ? 7.801 15.312 1.067 1 98.62 33 SER B C 1
ATOM 1510 O O . SER B 1 33 ? 7.164 14.758 0.171 1 98.62 33 SER B O 1
ATOM 1512 N N . GLY B 1 34 ? 7.59 16.562 1.503 1 97.62 34 GLY B N 1
ATOM 1513 C CA . GLY B 1 34 ? 6.387 17.25 1.056 1 97.62 34 GLY B CA 1
ATOM 1514 C C . GLY B 1 34 ? 6.539 17.891 -0.31 1 97.62 34 GLY B C 1
ATOM 1515 O O . GLY B 1 34 ? 5.555 18.312 -0.918 1 97.62 34 GLY B O 1
ATOM 1516 N N . GLY B 1 35 ? 7.73 18 -0.793 1 95.81 35 GLY B N 1
ATOM 1517 C CA . GLY B 1 35 ? 7.961 18.609 -2.098 1 95.81 35 GLY B CA 1
ATOM 1518 C C . GLY B 1 35 ? 7.602 20.078 -2.152 1 95.81 35 GLY B C 1
ATOM 1519 O O . GLY B 1 35 ? 7.797 20.812 -1.177 1 95.81 35 GLY B O 1
ATOM 1520 N N . GLU B 1 36 ? 7.074 20.484 -3.287 1 92.88 36 GLU B N 1
ATOM 1521 C CA . GLU B 1 36 ? 6.871 21.906 -3.607 1 92.88 36 GLU B CA 1
ATOM 1522 C C . GLU B 1 36 ? 5.863 22.547 -2.66 1 92.88 36 GLU B C 1
ATOM 1524 O O . GLU B 1 36 ? 6.051 23.672 -2.217 1 92.88 36 GLU B O 1
ATOM 1529 N N . SER B 1 37 ? 4.805 21.812 -2.375 1 92.94 37 SER B N 1
ATOM 1530 C CA . SER B 1 37 ? 3.744 22.406 -1.567 1 92.94 37 SER B CA 1
ATOM 1531 C C . SER B 1 37 ? 3.861 21.984 -0.106 1 92.94 37 SER B C 1
ATOM 1533 O O . SER B 1 37 ? 2.994 22.312 0.709 1 92.94 37 SER B O 1
ATOM 1535 N N . GLY B 1 38 ? 4.895 21.188 0.193 1 94.12 38 GLY B N 1
ATOM 1536 C CA . GLY B 1 38 ? 5.09 20.75 1.566 1 94.12 38 GLY B CA 1
ATOM 1537 C C . GLY B 1 38 ? 4.074 19.719 2.016 1 94.12 38 GLY B C 1
ATOM 1538 O O . GLY B 1 38 ? 3.895 19.5 3.215 1 94.12 38 GLY B O 1
ATOM 1539 N N . HIS B 1 39 ? 3.428 19.141 1.076 1 94.69 39 HIS B N 1
ATOM 1540 C CA . HIS B 1 39 ? 2.354 18.203 1.366 1 94.69 39 HIS B CA 1
ATOM 1541 C C . HIS B 1 39 ? 2.572 16.875 0.638 1 94.69 39 HIS B C 1
ATOM 1543 O O . HIS B 1 39 ? 2.57 16.828 -0.594 1 94.69 39 HIS B O 1
ATOM 1549 N N . GLY B 1 40 ? 2.619 15.742 1.343 1 94.88 40 GLY B N 1
ATOM 1550 C CA . GLY B 1 40 ? 3.049 14.453 0.843 1 94.88 40 GLY B CA 1
ATOM 1551 C C . GLY B 1 40 ? 2.154 13.906 -0.255 1 94.88 40 GLY B C 1
ATOM 1552 O O . GLY B 1 40 ? 2.615 13.18 -1.137 1 94.88 40 GLY B O 1
ATOM 1553 N N . ARG B 1 41 ? 0.844 14.258 -0.252 1 93.75 41 ARG B N 1
ATOM 1554 C CA . ARG B 1 41 ? -0.073 13.773 -1.278 1 93.75 41 ARG B CA 1
ATOM 1555 C C . ARG B 1 41 ? -0.108 14.719 -2.473 1 93.75 41 ARG B C 1
ATOM 1557 O O . ARG B 1 41 ? -0.364 14.297 -3.602 1 93.75 41 ARG B O 1
ATOM 1564 N N . ALA B 1 42 ? 0.072 15.984 -2.199 1 94.62 42 ALA B N 1
ATOM 1565 C CA . ALA B 1 42 ? -0.093 16.984 -3.248 1 94.62 42 ALA B CA 1
ATOM 1566 C C . ALA B 1 42 ? 1.174 17.109 -4.09 1 94.62 42 ALA B C 1
ATOM 1568 O O . ALA B 1 42 ? 1.102 17.328 -5.301 1 94.62 42 ALA B O 1
ATOM 1569 N N . SER B 1 43 ? 2.279 17.016 -3.432 1 95.94 43 SER B N 1
ATOM 1570 C CA . SER B 1 43 ? 3.547 17.234 -4.121 1 95.94 43 SER B CA 1
ATOM 1571 C C . SER B 1 43 ? 4.652 16.375 -3.529 1 95.94 43 SER B C 1
ATOM 1573 O O . SER B 1 43 ? 5.836 16.703 -3.643 1 95.94 43 SER B O 1
ATOM 1575 N N . GLY B 1 44 ? 4.293 15.32 -2.93 1 97.06 44 GLY B N 1
ATOM 1576 C CA . GLY B 1 44 ? 5.262 14.469 -2.256 1 97.06 44 GLY B CA 1
ATOM 1577 C C . GLY B 1 44 ? 6.297 13.883 -3.195 1 97.06 44 GLY B C 1
ATOM 1578 O O . GLY B 1 44 ? 6.012 13.641 -4.371 1 97.06 44 GLY B O 1
ATOM 1579 N N . VAL B 1 45 ? 7.445 13.695 -2.613 1 98 45 VAL B N 1
ATOM 1580 C CA . VAL B 1 45 ? 8.531 12.984 -3.273 1 98 45 VAL B CA 1
ATOM 1581 C C . VAL B 1 45 ? 8.867 11.719 -2.49 1 98 45 VAL B C 1
ATOM 1583 O O . VAL B 1 45 ? 9.297 11.789 -1.335 1 98 45 VAL B O 1
ATOM 1586 N N . ALA B 1 46 ? 8.641 10.578 -3.141 1 98.69 46 ALA B N 1
ATOM 1587 C CA . ALA B 1 46 ? 8.883 9.281 -2.504 1 98.69 46 ALA B CA 1
ATOM 1588 C C . ALA B 1 46 ? 10.141 8.625 -3.07 1 98.69 46 ALA B C 1
ATOM 1590 O O . ALA B 1 46 ? 10.266 8.453 -4.285 1 98.69 46 ALA B O 1
ATOM 1591 N N . ARG B 1 47 ? 11.047 8.258 -2.195 1 98.69 47 ARG B N 1
ATOM 1592 C CA . ARG B 1 47 ? 12.281 7.598 -2.613 1 98.69 47 ARG B CA 1
ATOM 1593 C C . ARG B 1 47 ? 12.586 6.387 -1.74 1 98.69 47 ARG B C 1
ATOM 1595 O O . ARG B 1 47 ? 12.531 6.469 -0.512 1 98.69 47 ARG B O 1
ATOM 1602 N N . SER B 1 48 ? 12.828 5.316 -2.408 1 98.56 48 SER B N 1
ATOM 1603 C CA . SER B 1 48 ? 13.312 4.164 -1.653 1 98.56 48 SER B CA 1
ATOM 1604 C C . SER B 1 48 ? 14.805 4.285 -1.358 1 98.56 48 SER B C 1
ATOM 1606 O O . SER B 1 48 ? 15.539 4.961 -2.086 1 98.56 48 SER B O 1
ATOM 1608 N N . ASP B 1 49 ? 15.273 3.613 -0.346 1 97.06 49 ASP B N 1
ATOM 1609 C CA . ASP B 1 49 ? 16.656 3.725 0.082 1 97.06 49 ASP B CA 1
ATOM 1610 C C . ASP B 1 49 ? 17.609 3.133 -0.963 1 97.06 49 ASP B C 1
ATOM 1612 O O . ASP B 1 49 ? 18.75 3.582 -1.102 1 97.06 49 ASP B O 1
ATOM 1616 N N . AS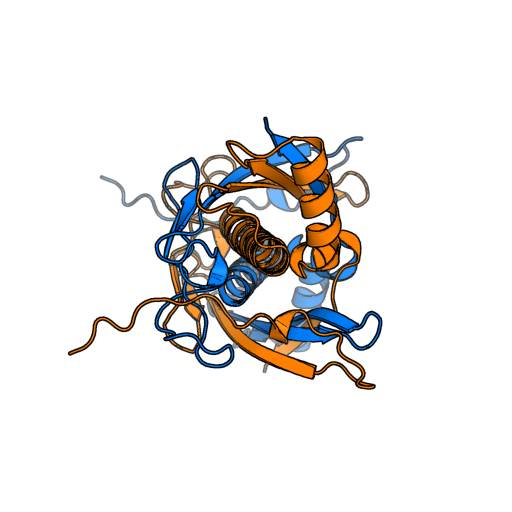P B 1 50 ? 17.094 2.166 -1.703 1 96 50 ASP B N 1
ATOM 1617 C CA . ASP B 1 50 ? 17.953 1.507 -2.688 1 96 50 ASP B CA 1
ATOM 1618 C C . ASP B 1 50 ? 17.875 2.215 -4.039 1 96 50 ASP B C 1
ATOM 1620 O O . ASP B 1 50 ? 18.531 1.804 -4.996 1 96 50 ASP B O 1
ATOM 1624 N N . GLY B 1 51 ? 17.031 3.193 -4.195 1 96.06 51 GLY B N 1
ATOM 1625 C CA . GLY B 1 51 ? 16.938 3.984 -5.41 1 96.06 51 GLY B CA 1
ATOM 1626 C C . GLY B 1 51 ? 16.031 3.361 -6.457 1 96.06 51 GLY B C 1
ATOM 1627 O O . GLY B 1 51 ? 15.828 3.932 -7.531 1 96.06 51 GLY B O 1
ATOM 1628 N N . CYS B 1 52 ? 15.336 2.223 -6.176 1 95.81 52 CYS B N 1
ATOM 1629 C CA . CYS B 1 52 ? 14.531 1.495 -7.152 1 95.81 52 CYS B CA 1
ATOM 1630 C C . CYS B 1 52 ? 13.156 2.127 -7.305 1 95.81 52 CYS B C 1
ATOM 1632 O O . CYS B 1 52 ? 12.438 1.848 -8.273 1 95.81 52 CYS B O 1
ATOM 1634 N N . LEU B 1 53 ? 12.781 2.953 -6.332 1 97.44 53 LEU B N 1
ATOM 1635 C CA . LEU B 1 53 ? 11.523 3.688 -6.398 1 97.44 53 LEU B CA 1
ATOM 1636 C C . LEU B 1 53 ? 11.758 5.18 -6.191 1 97.44 53 LEU B C 1
ATOM 1638 O O . LEU B 1 53 ? 12.328 5.594 -5.18 1 97.44 53 LEU B O 1
ATOM 1642 N N . ALA B 1 54 ? 11.406 5.969 -7.125 1 97.69 54 ALA B N 1
ATOM 1643 C CA . ALA B 1 54 ? 11.422 7.43 -7.105 1 97.69 54 ALA B CA 1
ATOM 1644 C C . ALA B 1 54 ? 10.195 8 -7.801 1 97.69 54 ALA B C 1
ATOM 1646 O O . ALA B 1 54 ? 10.078 7.926 -9.023 1 97.69 54 ALA B O 1
ATOM 1647 N N . LEU B 1 55 ? 9.305 8.547 -7 1 97.56 55 LEU B N 1
ATOM 1648 C CA . LEU B 1 55 ? 8.016 8.992 -7.527 1 97.56 55 LEU B CA 1
ATOM 1649 C C . LEU B 1 55 ? 7.699 10.406 -7.062 1 97.56 55 LEU B C 1
ATOM 1651 O O . LEU B 1 55 ? 7.98 10.766 -5.918 1 97.56 55 LEU B O 1
ATOM 1655 N N . ASP B 1 56 ? 7.148 11.148 -7.98 1 96.75 56 ASP B N 1
ATOM 1656 C CA . ASP B 1 56 ? 6.477 12.398 -7.617 1 96.75 56 ASP B CA 1
ATOM 1657 C C . ASP B 1 56 ? 4.969 12.195 -7.484 1 96.75 56 ASP B C 1
ATOM 1659 O O . ASP B 1 56 ? 4.32 11.703 -8.414 1 96.75 56 ASP B O 1
ATOM 1663 N N . LEU B 1 57 ? 4.477 12.578 -6.391 1 97.75 57 LEU B N 1
ATOM 1664 C CA . LEU B 1 57 ? 3.062 12.344 -6.113 1 97.75 57 LEU B CA 1
ATOM 1665 C C . LEU B 1 57 ? 2.229 13.578 -6.465 1 97.75 57 LEU B C 1
ATOM 1667 O O . LEU B 1 57 ? 2.723 14.703 -6.41 1 97.75 57 LEU B O 1
ATOM 1671 N N . ARG B 1 58 ? 1.006 13.32 -6.855 1 97.38 58 ARG B N 1
ATOM 1672 C CA . ARG B 1 58 ? 0.074 14.383 -7.207 1 97.38 58 ARG B CA 1
ATOM 1673 C C . ARG B 1 58 ? -1.313 14.109 -6.641 1 97.38 58 ARG B C 1
ATOM 1675 O O . ARG B 1 58 ? -1.781 12.969 -6.656 1 97.38 58 ARG B O 1
ATOM 1682 N N . LEU B 1 59 ? -1.885 15.188 -6.156 1 96 59 LEU B N 1
ATOM 1683 C CA . LEU B 1 59 ? -3.268 15.125 -5.695 1 96 59 LEU B CA 1
ATOM 1684 C C . LEU B 1 59 ? -4.219 14.875 -6.863 1 96 59 LEU B C 1
ATOM 1686 O O . LEU B 1 59 ? -4.168 15.586 -7.871 1 96 59 LEU B O 1
ATOM 1690 N N . PRO B 1 60 ? -5.055 13.852 -6.762 1 95.12 60 PRO B N 1
ATOM 1691 C CA . PRO B 1 60 ? -6 13.617 -7.855 1 95.12 60 PRO B CA 1
ATOM 1692 C C . PRO B 1 60 ? -6.984 14.766 -8.047 1 95.12 60 PRO B C 1
ATOM 1694 O O . PRO B 1 60 ? -7.195 15.562 -7.125 1 95.12 60 PRO B O 1
ATOM 1697 N N . THR B 1 61 ? -7.609 14.789 -9.211 1 93.62 61 THR B N 1
ATOM 1698 C CA . THR B 1 61 ? -8.523 15.875 -9.547 1 93.62 61 THR B CA 1
ATOM 1699 C C . THR B 1 61 ? -9.766 15.836 -8.656 1 93.62 61 THR B C 1
ATOM 1701 O O . THR B 1 61 ? -10.32 16.875 -8.305 1 93.62 61 THR B O 1
ATOM 1704 N N . GLU B 1 62 ? -10.188 14.633 -8.25 1 92.12 62 GLU B N 1
ATOM 1705 C CA . GLU B 1 62 ? -11.367 14.445 -7.41 1 92.12 62 GLU B CA 1
ATOM 1706 C C . GLU B 1 62 ? -11.172 15.07 -6.035 1 92.12 62 GLU B C 1
ATOM 1708 O O . GLU B 1 62 ? -12.141 15.414 -5.355 1 92.12 62 GLU B O 1
ATOM 1713 N N . LEU B 1 63 ? -9.891 15.266 -5.664 1 92.12 63 LEU B N 1
ATOM 1714 C CA . LEU B 1 63 ? -9.586 15.844 -4.359 1 92.12 63 LEU B CA 1
ATOM 1715 C C . LEU B 1 63 ? -9.07 17.266 -4.508 1 92.12 63 LEU B C 1
ATOM 1717 O O . LEU B 1 63 ? -8.422 17.797 -3.602 1 92.12 63 LEU B O 1
ATOM 1721 N N . GLY B 1 64 ? -9.211 17.797 -5.703 1 91.25 64 GLY B N 1
ATOM 1722 C CA . GLY B 1 64 ? -8.891 19.203 -5.934 1 91.25 64 GLY B CA 1
ATOM 1723 C C . GLY B 1 64 ? -7.492 19.406 -6.492 1 91.25 64 GLY B C 1
ATOM 1724 O O . GLY B 1 64 ? -7.02 20.531 -6.598 1 91.25 64 GLY B O 1
ATOM 1725 N N . GLY B 1 65 ? -6.809 18.359 -6.809 1 93.44 65 GLY B N 1
ATOM 1726 C CA . GLY B 1 65 ? -5.473 18.484 -7.371 1 93.44 65 GLY B CA 1
ATOM 1727 C C . GLY B 1 65 ? -5.469 18.562 -8.883 1 93.44 65 GLY B C 1
ATOM 1728 O O . GLY B 1 65 ? -6.516 18.438 -9.523 1 93.44 65 GLY B O 1
ATOM 1729 N N . PRO B 1 66 ? -4.266 18.844 -9.43 1 92.31 66 PRO B N 1
ATOM 1730 C CA . PRO B 1 66 ? -4.125 18.922 -10.883 1 92.31 66 PRO B CA 1
ATOM 1731 C C . PRO B 1 66 ? -4.164 17.562 -11.555 1 92.31 66 PRO B C 1
ATOM 1733 O O . PRO B 1 66 ? -4.305 17.469 -12.781 1 92.31 66 PRO B O 1
ATOM 1736 N N . GLY B 1 67 ? -4.051 16.453 -10.805 1 92.44 67 GLY B N 1
ATOM 1737 C CA . GLY B 1 67 ? -3.865 15.133 -11.398 1 92.44 67 GLY B CA 1
ATOM 1738 C C . GLY B 1 67 ? -2.535 14.984 -12.117 1 92.44 67 GLY B C 1
ATOM 1739 O O . GLY B 1 67 ? -1.563 15.664 -11.781 1 92.44 67 GLY B O 1
ATOM 1740 N N . GLY B 1 68 ? -2.42 13.961 -12.891 1 92.75 68 GLY B N 1
ATOM 1741 C CA . GLY B 1 68 ? -1.238 13.797 -13.719 1 92.75 68 GLY B CA 1
ATOM 1742 C C . GLY B 1 68 ? -0.106 13.078 -13.016 1 92.75 68 GLY B C 1
ATOM 1743 O O . GLY B 1 68 ? 1.021 13.039 -13.508 1 92.75 68 GLY B O 1
ATOM 1744 N N . GLY B 1 69 ? -0.352 12.555 -11.898 1 95.81 69 GLY B N 1
ATOM 1745 C CA . GLY B 1 69 ? 0.614 11.758 -11.148 1 95.81 69 GLY B CA 1
ATOM 1746 C C . GLY B 1 69 ? -0.031 10.719 -10.25 1 95.81 69 GLY B C 1
ATOM 1747 O O . GLY B 1 69 ? -1.254 10.703 -10.102 1 95.81 69 GLY B O 1
ATOM 1748 N N . THR B 1 70 ? 0.833 9.875 -9.742 1 98.06 70 THR B N 1
ATOM 1749 C CA . THR B 1 70 ? 0.336 8.82 -8.867 1 98.06 70 THR B CA 1
ATOM 1750 C C . THR B 1 70 ? 0.103 9.359 -7.453 1 98.06 70 THR B C 1
ATOM 1752 O O . THR B 1 70 ? 0.373 10.531 -7.176 1 98.06 70 THR B O 1
ATOM 1755 N N . ASN B 1 71 ? -0.513 8.531 -6.617 1 98.19 71 ASN B N 1
ATOM 1756 C CA . ASN B 1 71 ? -0.93 8.875 -5.262 1 98.19 71 ASN B CA 1
ATOM 1757 C C . ASN B 1 71 ? -0.991 7.645 -4.363 1 98.19 71 ASN B C 1
ATOM 1759 O O . ASN B 1 71 ? -0.779 6.523 -4.824 1 98.19 71 ASN B O 1
ATOM 1763 N N . PRO B 1 72 ? -1.217 7.824 -3.09 1 98.62 72 PRO B N 1
ATOM 1764 C CA . PRO B 1 72 ? -1.179 6.703 -2.148 1 98.62 72 PRO B CA 1
ATOM 1765 C C . PRO B 1 72 ? -2.145 5.582 -2.525 1 98.62 72 PRO B C 1
ATOM 1767 O O . PRO B 1 72 ? -1.81 4.402 -2.391 1 98.62 72 PRO B O 1
ATOM 1770 N N . GLU B 1 73 ? -3.346 5.898 -2.982 1 98.75 73 GLU B N 1
ATOM 1771 C CA . GLU B 1 73 ? -4.344 4.875 -3.283 1 98.75 73 GLU B CA 1
ATOM 1772 C C . GLU B 1 73 ? -3.902 4.004 -4.457 1 98.75 73 GLU B C 1
ATOM 1774 O O . GLU B 1 73 ? -4.094 2.785 -4.438 1 98.75 73 GLU B O 1
ATOM 1779 N N . GLN B 1 74 ? -3.324 4.645 -5.504 1 98.81 74 GLN B N 1
ATOM 1780 C CA . GLN B 1 74 ? -2.812 3.869 -6.629 1 98.81 74 GLN B CA 1
ATOM 1781 C C . GLN B 1 74 ? -1.646 2.982 -6.203 1 98.81 74 GLN B C 1
ATOM 1783 O O . GLN B 1 74 ? -1.508 1.856 -6.684 1 98.81 74 GLN B O 1
ATOM 1788 N N . LEU B 1 75 ? -0.81 3.518 -5.336 1 98.88 75 LEU B N 1
ATOM 1789 C CA . LEU B 1 75 ? 0.333 2.75 -4.848 1 98.88 75 LEU B CA 1
ATOM 1790 C C . LEU B 1 75 ? -0.128 1.542 -4.043 1 98.88 75 LEU B C 1
ATOM 1792 O O . LEU B 1 75 ? 0.417 0.445 -4.191 1 98.88 75 LEU B O 1
ATOM 1796 N N . LEU B 1 76 ? -1.141 1.689 -3.193 1 98.88 76 LEU B N 1
ATOM 1797 C CA . LEU B 1 76 ? -1.715 0.56 -2.473 1 98.88 76 LEU B CA 1
ATOM 1798 C C . LEU B 1 76 ? -2.307 -0.459 -3.439 1 98.88 76 LEU B C 1
ATOM 1800 O O . LEU B 1 76 ? -2.061 -1.66 -3.312 1 98.88 76 LEU B O 1
ATOM 1804 N N . ALA B 1 77 ? -3.057 0.049 -4.426 1 98.94 77 ALA B N 1
ATOM 1805 C CA . ALA B 1 77 ? -3.693 -0.83 -5.402 1 98.94 77 ALA B CA 1
ATOM 1806 C C . ALA B 1 77 ? -2.652 -1.652 -6.156 1 98.94 77 ALA B C 1
ATOM 1808 O O . ALA B 1 77 ? -2.82 -2.861 -6.336 1 98.94 77 ALA B O 1
ATOM 1809 N N . ALA B 1 78 ? -1.625 -1.027 -6.582 1 98.88 78 ALA B N 1
ATOM 1810 C CA . ALA B 1 78 ? -0.575 -1.694 -7.348 1 98.88 78 ALA B CA 1
ATOM 1811 C C . ALA B 1 78 ? 0.109 -2.775 -6.516 1 98.88 78 ALA B C 1
ATOM 1813 O O . ALA B 1 78 ? 0.281 -3.906 -6.977 1 98.88 78 ALA B O 1
ATOM 1814 N N . GLY B 1 79 ? 0.532 -2.412 -5.277 1 98.81 79 GLY B N 1
ATOM 1815 C CA . GLY B 1 79 ? 1.172 -3.383 -4.406 1 98.81 79 GLY B CA 1
ATOM 1816 C C . GLY B 1 79 ? 0.286 -4.57 -4.086 1 98.81 79 GLY B C 1
ATOM 1817 O O . GLY B 1 79 ? 0.736 -5.719 -4.129 1 98.81 79 GLY B O 1
ATOM 1818 N N . TYR B 1 80 ? -1.007 -4.258 -3.82 1 98.81 80 TYR B N 1
ATOM 1819 C CA . TYR B 1 80 ? -2.01 -5.266 -3.498 1 98.81 80 TYR B CA 1
ATOM 1820 C C . TYR B 1 80 ? -2.211 -6.227 -4.664 1 98.81 80 TYR B C 1
ATOM 1822 O O . TYR B 1 80 ? -2.117 -7.445 -4.496 1 98.81 80 TYR B O 1
ATOM 1830 N N . ALA B 1 81 ? -2.359 -5.691 -5.789 1 98.88 81 ALA B N 1
ATOM 1831 C CA . ALA B 1 81 ? -2.572 -6.492 -6.992 1 98.88 81 ALA B CA 1
ATOM 1832 C C . ALA B 1 81 ? -1.361 -7.375 -7.281 1 98.88 81 ALA B C 1
ATOM 1834 O O . ALA B 1 81 ? -1.508 -8.555 -7.598 1 98.88 81 ALA B O 1
ATOM 1835 N N . ALA B 1 82 ? -0.218 -6.809 -7.164 1 98.75 82 ALA B N 1
ATOM 1836 C CA . ALA B 1 82 ? 1.017 -7.527 -7.465 1 98.75 82 ALA B CA 1
ATOM 1837 C C . ALA B 1 82 ? 1.229 -8.688 -6.492 1 98.75 82 ALA B C 1
ATOM 1839 O O . ALA B 1 82 ? 1.588 -9.789 -6.902 1 98.75 82 ALA B O 1
ATOM 1840 N N . CYS B 1 83 ? 1.056 -8.383 -5.227 1 98.44 83 CYS B N 1
ATOM 1841 C CA . CYS B 1 83 ? 1.234 -9.422 -4.215 1 98.44 83 CYS B CA 1
ATOM 1842 C C . CYS B 1 83 ? 0.246 -10.562 -4.422 1 98.44 83 CYS B C 1
ATOM 1844 O O . CYS B 1 83 ? 0.623 -11.734 -4.355 1 98.44 83 CYS B O 1
ATOM 1846 N N . PHE B 1 84 ? -1.025 -10.242 -4.648 1 98.75 84 PHE B N 1
ATOM 1847 C CA . PHE B 1 84 ? -2.059 -11.25 -4.883 1 98.75 84 PHE B CA 1
ATOM 1848 C C . PHE B 1 84 ? -1.734 -12.086 -6.113 1 98.75 84 PHE B C 1
ATOM 1850 O O . PHE B 1 84 ? -1.789 -13.312 -6.066 1 98.75 84 PHE B O 1
ATOM 1857 N N . HIS B 1 85 ? -1.399 -11.438 -7.191 1 98.75 85 HIS B N 1
ATOM 1858 C CA . HIS B 1 85 ? -1.053 -12.141 -8.422 1 98.75 85 HIS B CA 1
ATOM 1859 C C . HIS B 1 85 ? 0.117 -13.094 -8.211 1 98.75 85 HIS B C 1
ATOM 1861 O O . HIS B 1 85 ? 0.103 -14.227 -8.703 1 98.75 85 HIS B O 1
ATOM 1867 N N . GLY B 1 86 ? 1.13 -12.594 -7.523 1 98 86 GLY B N 1
ATOM 1868 C CA . GLY B 1 86 ? 2.279 -13.438 -7.246 1 98 86 GLY B CA 1
ATOM 1869 C C . GLY B 1 86 ? 1.921 -14.703 -6.477 1 98 86 GLY B C 1
ATOM 1870 O O . GLY B 1 86 ? 2.365 -15.797 -6.828 1 98 86 GLY B O 1
ATOM 1871 N N . ALA B 1 87 ? 1.17 -14.539 -5.426 1 97.62 87 ALA B N 1
ATOM 1872 C CA . ALA B 1 87 ? 0.729 -15.68 -4.633 1 97.62 87 ALA B CA 1
ATOM 1873 C C . ALA B 1 87 ? -0.102 -16.641 -5.473 1 97.62 87 ALA B C 1
ATOM 1875 O O . ALA B 1 87 ? 0.089 -17.859 -5.406 1 97.62 87 ALA B O 1
ATOM 1876 N N . LEU B 1 88 ? -1.012 -16.078 -6.254 1 98.31 88 LEU B N 1
ATOM 1877 C CA . LEU B 1 88 ? -1.853 -16.875 -7.145 1 98.31 88 LEU B CA 1
ATOM 1878 C C . LEU B 1 88 ? -1.002 -17.688 -8.109 1 98.31 88 LEU B C 1
ATOM 1880 O O . LEU B 1 88 ? -1.252 -18.891 -8.312 1 98.31 88 LEU B O 1
ATOM 1884 N N . SER B 1 89 ? -0.031 -17.062 -8.664 1 97.81 89 SER B N 1
ATOM 1885 C CA . SER B 1 89 ? 0.846 -17.703 -9.641 1 97.81 89 SER B CA 1
ATOM 1886 C C . SER B 1 89 ? 1.638 -18.844 -9 1 97.81 89 SER B C 1
ATOM 1888 O O . SER B 1 89 ? 1.818 -19.906 -9.617 1 97.81 89 SER B O 1
ATOM 1890 N N . LEU B 1 90 ? 2.125 -18.625 -7.816 1 96.56 90 LEU B N 1
ATOM 1891 C CA . LEU B 1 90 ? 2.883 -19.656 -7.117 1 96.56 90 LEU B CA 1
ATOM 1892 C C . LEU B 1 90 ? 2.01 -20.875 -6.84 1 96.56 90 LEU B C 1
ATOM 1894 O O . LEU B 1 90 ? 2.445 -22.016 -7.039 1 96.56 90 LEU B O 1
ATOM 1898 N N . LEU B 1 91 ? 0.845 -20.672 -6.371 1 97.31 91 LEU B N 1
ATOM 1899 C CA . LEU B 1 91 ? -0.079 -21.75 -6.074 1 97.31 91 LEU B CA 1
ATOM 1900 C C . LEU B 1 91 ? -0.444 -22.516 -7.34 1 97.31 91 LEU B C 1
ATOM 1902 O O . LEU B 1 91 ? -0.498 -23.75 -7.332 1 97.31 91 LEU B O 1
ATOM 1906 N N . ALA B 1 92 ? -0.735 -21.781 -8.375 1 97.81 92 ALA B N 1
ATOM 1907 C CA . ALA B 1 92 ? -1.064 -22.406 -9.648 1 97.81 92 ALA B CA 1
ATOM 1908 C C . ALA B 1 92 ? 0.096 -23.266 -10.156 1 97.81 92 ALA B C 1
ATOM 1910 O O . ALA B 1 92 ? -0.111 -24.375 -10.648 1 97.81 92 ALA B O 1
ATOM 1911 N N . GLN B 1 93 ? 1.283 -22.703 -10 1 96.31 93 GLN B N 1
ATOM 1912 C CA . GLN B 1 93 ? 2.473 -23.438 -10.414 1 96.31 93 GLN B CA 1
ATOM 1913 C C . GLN B 1 93 ? 2.602 -24.75 -9.648 1 96.31 93 GLN B C 1
ATOM 1915 O O . GLN B 1 93 ? 2.908 -25.797 -10.242 1 96.31 93 GLN B O 1
ATOM 1920 N N . ARG B 1 94 ? 2.41 -24.688 -8.375 1 95.94 94 ARG B N 1
ATOM 1921 C CA . ARG B 1 94 ? 2.475 -25.891 -7.543 1 95.94 94 ARG B CA 1
ATOM 1922 C C . ARG B 1 94 ? 1.51 -26.953 -8.039 1 95.94 94 ARG B C 1
ATOM 1924 O O . ARG B 1 94 ? 1.815 -28.156 -7.988 1 95.94 94 ARG B O 1
ATOM 1931 N N . GLU B 1 95 ? 0.408 -26.547 -8.555 1 96.31 95 GLU B N 1
ATOM 1932 C CA . GLU B 1 95 ? -0.625 -27.469 -9.016 1 96.31 95 GLU B CA 1
ATOM 1933 C C . GLU B 1 95 ? -0.51 -27.719 -10.516 1 96.31 95 GLU B C 1
ATOM 1935 O O . GLU B 1 95 ? -1.345 -28.422 -11.094 1 96.31 95 GLU B O 1
ATOM 1940 N N . ARG B 1 96 ? 0.444 -27.156 -11.227 1 96.75 96 ARG B N 1
ATOM 1941 C CA . ARG B 1 96 ? 0.724 -27.312 -12.648 1 96.75 96 ARG B CA 1
ATOM 1942 C C . ARG B 1 96 ? -0.425 -26.781 -13.5 1 96.75 96 ARG B C 1
ATOM 1944 O O . ARG B 1 96 ? -0.828 -27.406 -14.477 1 96.75 96 ARG B O 1
ATOM 1951 N N . ILE B 1 97 ? -1.048 -25.75 -12.977 1 96.62 97 ILE B N 1
ATOM 1952 C CA . ILE B 1 97 ? -2.076 -25.016 -13.719 1 96.62 97 ILE B CA 1
ATOM 1953 C C . ILE B 1 97 ? -1.459 -23.797 -14.391 1 96.62 97 ILE B C 1
ATOM 1955 O O . ILE B 1 97 ? -0.812 -22.984 -13.734 1 96.62 97 ILE B O 1
ATOM 1959 N N . ASN B 1 98 ? -1.613 -23.656 -15.672 1 95.69 98 ASN B N 1
ATOM 1960 C CA . ASN B 1 98 ? -1.085 -22.516 -16.406 1 95.69 98 ASN B CA 1
ATOM 1961 C C . ASN B 1 98 ? -2.037 -21.312 -16.344 1 95.69 98 ASN B C 1
ATOM 1963 O O . ASN B 1 98 ? -3.109 -21.344 -16.953 1 95.69 98 ASN B O 1
ATOM 1967 N N . ILE B 1 99 ? -1.605 -20.234 -15.688 1 96.88 99 ILE B N 1
ATOM 1968 C CA . ILE B 1 99 ? -2.434 -19.047 -15.594 1 96.88 99 ILE B CA 1
ATOM 1969 C C . ILE B 1 99 ? -1.664 -17.844 -16.125 1 96.88 99 ILE B C 1
ATOM 1971 O O . ILE B 1 99 ? -1.731 -16.75 -15.562 1 96.88 99 ILE B O 1
ATOM 1975 N N . ARG B 1 100 ? -0.933 -17.969 -17.156 1 93.88 100 ARG B N 1
ATOM 1976 C CA . ARG B 1 100 ? -0.025 -16.969 -17.688 1 93.88 100 ARG B CA 1
ATOM 1977 C C . ARG B 1 100 ? -0.773 -15.68 -18.031 1 93.88 100 ARG B C 1
ATOM 1979 O O . ARG B 1 100 ? -0.231 -14.578 -17.891 1 93.88 100 ARG B O 1
ATOM 1986 N N . ASP B 1 101 ? -2.02 -15.812 -18.438 1 96.06 101 ASP B N 1
ATOM 1987 C CA . ASP B 1 101 ? -2.777 -14.648 -18.875 1 96.06 101 ASP B CA 1
ATOM 1988 C C . ASP B 1 101 ? -3.619 -14.078 -17.734 1 96.06 101 ASP B C 1
ATOM 1990 O O . ASP B 1 101 ? -4.457 -13.195 -17.953 1 96.06 101 ASP B O 1
ATOM 1994 N N . ALA B 1 102 ? -3.428 -14.555 -16.531 1 98.19 102 ALA B N 1
ATOM 1995 C CA . ALA B 1 102 ? -4.195 -14.07 -15.391 1 98.19 102 ALA B CA 1
ATOM 1996 C C . ALA B 1 102 ? -3.871 -12.609 -15.086 1 98.19 102 ALA B C 1
ATOM 1998 O O . ALA B 1 102 ? -2.717 -12.188 -15.203 1 98.19 102 ALA B O 1
ATOM 1999 N N . THR B 1 103 ? -4.883 -11.875 -14.719 1 98.81 103 THR B N 1
ATOM 2000 C CA . THR B 1 103 ? -4.723 -10.5 -14.258 1 98.81 103 THR B CA 1
ATOM 2001 C C . THR B 1 103 ? -5.449 -10.281 -12.938 1 98.81 103 THR B C 1
ATOM 2003 O O . THR B 1 103 ? -6.441 -10.953 -12.648 1 98.81 103 THR B O 1
ATOM 2006 N N . VAL B 1 104 ? -4.949 -9.477 -12.156 1 98.88 104 VAL B N 1
ATOM 2007 C CA . VAL B 1 104 ? -5.574 -9.047 -10.906 1 98.88 104 VAL B CA 1
ATOM 2008 C C . VAL B 1 104 ? -5.781 -7.535 -10.93 1 98.88 104 VAL B C 1
ATOM 2010 O O . VAL B 1 104 ? -4.828 -6.773 -11.117 1 98.88 104 VAL B O 1
ATOM 2013 N N . ALA B 1 105 ? -6.984 -7.117 -10.805 1 98.88 105 ALA B N 1
ATOM 2014 C CA . ALA B 1 105 ? -7.336 -5.707 -10.656 1 98.88 105 ALA B CA 1
ATOM 2015 C C . ALA B 1 105 ? -7.754 -5.395 -9.227 1 98.88 105 ALA B C 1
ATOM 2017 O O . ALA B 1 105 ? -8.609 -6.082 -8.656 1 98.88 105 ALA B O 1
ATOM 2018 N N . VAL B 1 106 ? -7.145 -4.441 -8.68 1 98.88 106 VAL B N 1
ATOM 2019 C CA . VAL B 1 106 ? -7.531 -3.979 -7.352 1 98.88 106 VAL B CA 1
ATOM 2020 C C . VAL B 1 106 ? -8.07 -2.553 -7.438 1 98.88 106 VAL B C 1
ATOM 2022 O O . VAL B 1 106 ? -7.402 -1.662 -7.969 1 98.88 106 VAL B O 1
ATOM 2025 N N . GLU B 1 107 ? -9.234 -2.363 -6.988 1 98.88 107 GLU B N 1
ATOM 2026 C CA . GLU B 1 107 ? -9.867 -1.057 -6.816 1 98.88 107 GLU B CA 1
ATOM 2027 C C . GLU B 1 107 ? -9.75 -0.574 -5.375 1 98.88 107 GLU B C 1
ATOM 2029 O O . GLU B 1 107 ? -10.188 -1.262 -4.449 1 98.88 107 GLU B O 1
ATOM 2034 N N . VAL B 1 108 ? -9.172 0.567 -5.195 1 98.88 108 VAL B N 1
ATOM 2035 C CA . VAL B 1 108 ? -9.078 1.175 -3.873 1 98.88 108 VAL B CA 1
ATOM 2036 C C . VAL B 1 108 ? -9.93 2.441 -3.82 1 98.88 108 VAL B C 1
ATOM 2038 O O . VAL B 1 108 ? -9.852 3.287 -4.715 1 98.88 108 VAL B O 1
ATOM 2041 N N . THR B 1 109 ? -10.711 2.547 -2.836 1 98.81 109 THR B N 1
ATOM 2042 C CA . THR B 1 109 ? -11.523 3.732 -2.598 1 98.81 109 THR B CA 1
ATOM 2043 C C . THR B 1 109 ? -11.125 4.41 -1.289 1 98.81 109 THR B C 1
ATOM 2045 O O . THR B 1 109 ? -11.039 3.754 -0.248 1 98.81 109 THR B O 1
ATOM 2048 N N . PHE B 1 110 ? -10.797 5.668 -1.453 1 98.56 110 PHE B N 1
ATOM 2049 C CA . PHE B 1 110 ? -10.617 6.574 -0.324 1 98.56 110 PHE B CA 1
ATOM 2050 C C . PHE B 1 110 ? -11.898 7.344 -0.037 1 98.56 110 PHE B C 1
ATOM 2052 O O . PHE B 1 110 ? -12.523 7.887 -0.952 1 98.56 110 PHE B O 1
ATOM 2059 N N . GLY B 1 111 ? -12.273 7.324 1.3 1 98.19 111 GLY B N 1
ATOM 2060 C CA . GLY B 1 111 ? -13.523 8 1.616 1 98.19 111 GLY B CA 1
ATOM 2061 C C . GLY B 1 111 ? -13.656 8.344 3.088 1 98.19 111 GLY B C 1
ATOM 2062 O O . GLY B 1 111 ? -12.688 8.258 3.844 1 98.19 111 GLY B O 1
ATOM 2063 N N . ARG B 1 112 ? -14.914 8.797 3.434 1 97.81 112 ARG B N 1
ATOM 2064 C CA . ARG B 1 112 ? -15.242 9.18 4.805 1 97.81 112 ARG B CA 1
ATOM 2065 C C . ARG B 1 112 ? -15.875 8.016 5.559 1 97.81 112 ARG B C 1
ATOM 2067 O O . ARG B 1 112 ? -16.703 7.281 5.008 1 97.81 112 ARG B O 1
ATOM 2074 N N . ASP B 1 113 ? -15.484 7.914 6.73 1 97 113 ASP B N 1
ATOM 2075 C CA . ASP B 1 113 ? -15.938 6.836 7.598 1 97 113 ASP B CA 1
ATOM 2076 C C . ASP B 1 113 ? -17.031 7.32 8.547 1 97 113 ASP B C 1
ATOM 2078 O O . ASP B 1 113 ? -16.781 8.133 9.438 1 97 113 ASP B O 1
ATOM 2082 N N . PRO B 1 114 ? -18.219 6.793 8.5 1 95.88 114 PRO B N 1
ATOM 2083 C CA . PRO B 1 114 ? -19.297 7.25 9.375 1 95.88 114 PRO B CA 1
ATOM 2084 C C . PRO B 1 114 ? -19.047 6.875 10.836 1 95.88 114 PRO B C 1
ATOM 2086 O O . PRO B 1 114 ? -19.672 7.461 11.734 1 95.88 114 PRO B O 1
ATOM 2089 N N . MET B 1 115 ? -18.219 5.895 11.086 1 94.38 115 MET B N 1
ATOM 2090 C CA . MET B 1 115 ? -18.016 5.391 12.445 1 94.38 115 MET B CA 1
ATOM 2091 C C . MET B 1 115 ? -17.297 6.418 13.305 1 94.38 115 MET B C 1
ATOM 2093 O O . MET B 1 115 ? -17.656 6.637 14.461 1 94.38 115 MET B O 1
ATOM 2097 N N . ASP B 1 116 ? -16.312 7.07 12.758 1 94.75 116 ASP B N 1
ATOM 2098 C CA . ASP B 1 116 ? -15.539 7.984 13.586 1 94.75 116 ASP B CA 1
ATOM 2099 C C . ASP B 1 116 ? -15.477 9.375 12.953 1 94.75 116 ASP B C 1
ATOM 2101 O O . ASP B 1 116 ? -14.836 10.281 13.5 1 94.75 116 ASP B O 1
ATOM 2105 N N . GLY B 1 117 ? -16.078 9.5 11.797 1 96.25 117 GLY B N 1
ATOM 2106 C CA . GLY B 1 117 ? -16.125 10.781 11.117 1 96.25 117 GLY B CA 1
ATOM 2107 C C . GLY B 1 117 ? -14.844 11.109 10.367 1 96.25 117 GLY B C 1
ATOM 2108 O O . GLY B 1 117 ? -14.695 12.211 9.828 1 96.25 117 GLY B O 1
ATOM 2109 N N . GLY B 1 118 ? -13.891 10.219 10.359 1 96.44 118 GLY B N 1
ATOM 2110 C CA . GLY B 1 118 ? -12.617 10.414 9.688 1 96.44 118 GLY B CA 1
ATOM 2111 C C . GLY B 1 118 ? -12.562 9.773 8.312 1 96.44 118 GLY B C 1
ATOM 2112 O O . GLY B 1 118 ? -13.5 9.898 7.523 1 96.44 118 GLY B O 1
ATOM 2113 N N . TYR B 1 119 ? -11.445 9.211 7.969 1 97.62 119 TYR B N 1
ATOM 2114 C CA . TYR B 1 119 ? -11.219 8.641 6.648 1 97.62 119 TYR B CA 1
ATOM 2115 C C . TYR B 1 119 ? -11 7.133 6.734 1 97.62 119 TYR B C 1
ATOM 2117 O O . TYR B 1 119 ? -10.602 6.617 7.777 1 97.62 119 TYR B O 1
ATOM 2125 N N . ALA B 1 120 ? -11.266 6.492 5.621 1 97.62 120 ALA B N 1
ATOM 2126 C CA . ALA B 1 120 ? -11.016 5.059 5.52 1 97.62 120 ALA B CA 1
ATOM 2127 C C . ALA B 1 120 ? -10.734 4.652 4.074 1 97.62 120 ALA B C 1
ATOM 2129 O O . ALA B 1 120 ? -10.977 5.426 3.148 1 97.62 120 ALA B O 1
ATOM 2130 N N . LEU B 1 121 ? -10.211 3.434 3.924 1 98.62 121 LEU B N 1
ATOM 2131 C CA . LEU B 1 121 ? -9.984 2.797 2.631 1 98.62 121 LEU B CA 1
ATOM 2132 C C . LEU B 1 121 ? -10.859 1.556 2.479 1 98.62 121 LEU B C 1
ATOM 2134 O O . LEU B 1 121 ? -11.164 0.879 3.467 1 98.62 121 LEU B O 1
ATOM 2138 N N . ILE B 1 122 ? -11.242 1.33 1.294 1 98.62 122 ILE B N 1
ATOM 2139 C CA . ILE B 1 122 ? -11.852 0.071 0.875 1 98.62 122 ILE B CA 1
ATOM 2140 C C . ILE B 1 122 ? -11.102 -0.486 -0.333 1 98.62 122 ILE B C 1
ATOM 2142 O O . ILE B 1 122 ? -10.633 0.272 -1.184 1 98.62 122 ILE B O 1
ATOM 2146 N N . ALA B 1 123 ? -11.016 -1.837 -0.375 1 98.69 123 ALA B N 1
ATOM 2147 C CA . ALA B 1 123 ? -10.336 -2.467 -1.506 1 98.69 123 ALA B CA 1
ATOM 2148 C C . ALA B 1 123 ? -11.18 -3.604 -2.082 1 98.69 123 ALA B C 1
ATOM 2150 O O . ALA B 1 123 ? -11.711 -4.43 -1.338 1 98.69 123 ALA B O 1
ATOM 2151 N N . ASN B 1 124 ? -11.32 -3.637 -3.369 1 98.5 124 ASN B N 1
ATOM 2152 C CA . ASN B 1 124 ? -11.961 -4.727 -4.102 1 98.5 124 ASN B CA 1
ATOM 2153 C C . ASN B 1 124 ? -11.008 -5.348 -5.121 1 98.5 124 ASN B C 1
ATOM 2155 O O . ASN B 1 124 ? -10.391 -4.637 -5.914 1 98.5 124 ASN B O 1
ATOM 2159 N N . ILE B 1 125 ? -10.953 -6.637 -5.09 1 98.62 125 ILE B N 1
ATOM 2160 C CA . ILE B 1 125 ? -10.031 -7.363 -5.957 1 98.62 125 ILE B CA 1
ATOM 2161 C C . ILE B 1 125 ? -10.82 -8.156 -6.996 1 98.62 125 ILE B C 1
ATOM 2163 O O . ILE B 1 125 ? -11.789 -8.844 -6.656 1 98.62 125 ILE B O 1
ATOM 2167 N N . THR B 1 126 ? -10.492 -8.039 -8.211 1 98.81 126 THR B N 1
ATOM 2168 C CA . THR B 1 126 ? -11.047 -8.836 -9.297 1 98.81 126 THR B CA 1
ATOM 2169 C C . THR B 1 126 ? -9.953 -9.656 -9.977 1 98.81 126 THR B C 1
ATOM 2171 O O . THR B 1 126 ? -8.961 -9.102 -10.461 1 98.81 126 THR B O 1
ATOM 2174 N N . VAL B 1 127 ? -10.172 -10.93 -10.039 1 98.81 127 VAL B N 1
ATOM 2175 C CA . VAL B 1 127 ? -9.219 -11.852 -10.648 1 98.81 127 VAL B CA 1
ATOM 2176 C C . VAL B 1 127 ? -9.789 -12.398 -11.953 1 98.81 127 VAL B C 1
ATOM 2178 O O . VAL B 1 127 ? -10.922 -12.891 -11.984 1 98.81 127 VAL B O 1
ATOM 2181 N N . ARG B 1 128 ? -9 -12.273 -12.977 1 98.56 128 ARG B N 1
ATOM 2182 C CA . ARG B 1 128 ? -9.344 -12.867 -14.258 1 98.56 128 ARG B CA 1
ATOM 2183 C C . ARG B 1 128 ? -8.359 -13.969 -14.641 1 98.56 128 ARG B C 1
ATOM 2185 O O . ARG B 1 128 ? -7.141 -13.766 -14.594 1 98.56 128 ARG B O 1
ATOM 2192 N N . MET B 1 129 ? -8.906 -15.109 -14.938 1 98 129 MET B N 1
ATOM 2193 C CA . MET B 1 129 ? -8.117 -16.25 -15.398 1 98 129 MET B CA 1
ATOM 2194 C C . MET B 1 129 ? -8.742 -16.875 -16.641 1 98 129 MET B C 1
ATOM 2196 O O . MET B 1 129 ? -9.414 -17.906 -16.547 1 98 129 MET B O 1
ATOM 2200 N N . PRO B 1 130 ? -8.422 -16.312 -17.766 1 96.75 130 PRO B N 1
ATOM 2201 C CA . PRO B 1 130 ? -9.016 -16.844 -19 1 96.75 130 PRO B CA 1
ATOM 2202 C C . PRO B 1 130 ? -8.711 -18.328 -19.219 1 96.75 130 PRO B C 1
ATOM 2204 O O . PRO B 1 130 ? -7.562 -18.75 -19.031 1 96.75 130 PRO B O 1
ATOM 2207 N N . GLY B 1 131 ? -9.719 -19.078 -19.531 1 95.38 131 GLY B N 1
ATOM 2208 C CA . GLY B 1 131 ? -9.523 -20.469 -19.906 1 95.38 131 GLY B CA 1
ATOM 2209 C C . GLY B 1 131 ? -9.547 -21.422 -18.719 1 95.38 131 GLY B C 1
ATOM 2210 O O . GLY B 1 131 ? -9.438 -22.641 -18.891 1 95.38 131 GLY B O 1
ATOM 2211 N N . ILE B 1 132 ? -9.625 -20.875 -17.562 1 96.19 132 ILE B N 1
ATOM 2212 C CA . ILE B 1 132 ? -9.656 -21.703 -16.375 1 96.19 132 ILE B CA 1
ATOM 2213 C C . ILE B 1 132 ? -11.102 -21.891 -15.906 1 96.19 132 ILE B C 1
ATOM 2215 O O . ILE B 1 132 ? -11.875 -20.938 -15.859 1 96.19 132 ILE B O 1
ATOM 2219 N N . ASP B 1 133 ? -11.359 -23.125 -15.602 1 95.69 133 ASP B N 1
ATOM 2220 C CA . ASP B 1 133 ? -12.672 -23.453 -15.055 1 95.69 133 ASP B CA 1
ATOM 2221 C C . ASP B 1 133 ? -12.984 -22.594 -13.836 1 95.69 133 ASP B C 1
ATOM 2223 O O . ASP B 1 133 ? -12.117 -22.359 -12.992 1 95.69 133 ASP B O 1
ATOM 2227 N N . ARG B 1 134 ? -14.25 -22.172 -13.734 1 95.62 134 ARG B N 1
ATOM 2228 C CA . ARG B 1 134 ? -14.648 -21.234 -12.672 1 95.62 134 ARG B CA 1
ATOM 2229 C C . ARG B 1 134 ? -14.438 -21.859 -11.297 1 95.62 134 ARG B C 1
ATOM 2231 O O . ARG B 1 134 ? -13.961 -21.188 -10.375 1 95.62 134 ARG B O 1
ATOM 2238 N N . GLN B 1 135 ? -14.828 -23.094 -11.125 1 96.62 135 GLN B N 1
ATOM 2239 C CA . GLN B 1 135 ? -14.688 -23.75 -9.828 1 96.62 135 GLN B CA 1
ATOM 2240 C C . GLN B 1 135 ? -13.219 -23.828 -9.414 1 96.62 135 GLN B C 1
ATOM 2242 O O . GLN B 1 135 ? -12.875 -23.562 -8.258 1 96.62 135 GLN B O 1
ATOM 2247 N N . LEU B 1 136 ? -12.445 -24.188 -10.375 1 97 136 LEU B N 1
ATOM 2248 C CA . LEU B 1 136 ? -11.008 -24.25 -10.125 1 97 136 LEU B CA 1
ATOM 2249 C C . LEU B 1 136 ? -10.445 -22.859 -9.812 1 97 136 LEU B C 1
ATOM 2251 O O . LEU B 1 136 ? -9.656 -22.703 -8.875 1 97 136 LEU B O 1
ATOM 2255 N N . ALA B 1 137 ? -10.867 -21.891 -10.562 1 97.5 137 ALA B N 1
ATOM 2256 C CA . ALA B 1 137 ? -10.438 -20.5 -10.344 1 97.5 137 ALA B CA 1
ATOM 2257 C C . ALA B 1 137 ? -10.797 -20.031 -8.938 1 97.5 137 ALA B C 1
ATOM 2259 O O . ALA B 1 137 ? -9.977 -19.438 -8.25 1 97.5 137 ALA B O 1
ATOM 2260 N N . GLU B 1 138 ? -11.992 -20.328 -8.539 1 97.69 138 GLU B N 1
ATOM 2261 C CA . GLU B 1 138 ? -12.469 -19.922 -7.219 1 97.69 138 GLU B CA 1
ATOM 2262 C C . GLU B 1 138 ? -11.68 -20.594 -6.105 1 97.69 138 GLU B C 1
ATOM 2264 O O . GLU B 1 138 ? -11.375 -19.984 -5.082 1 97.69 138 GLU B O 1
ATOM 2269 N N . ARG B 1 139 ? -11.375 -21.844 -6.293 1 97.56 139 ARG B N 1
ATOM 2270 C CA . ARG B 1 139 ? -10.57 -22.547 -5.301 1 97.56 139 ARG B CA 1
ATOM 2271 C C . ARG B 1 139 ? -9.18 -21.938 -5.184 1 97.56 139 ARG B C 1
ATOM 2273 O O . ARG B 1 139 ? -8.688 -21.703 -4.074 1 97.56 139 ARG B O 1
ATOM 2280 N N . LEU B 1 140 ? -8.523 -21.688 -6.332 1 97.81 140 LEU B N 1
ATOM 2281 C CA . LEU B 1 140 ? -7.207 -21.062 -6.332 1 97.81 140 LEU B CA 1
ATOM 2282 C C . LEU B 1 140 ? -7.246 -19.703 -5.629 1 97.81 140 LEU B C 1
ATOM 2284 O O . LEU B 1 140 ? -6.34 -19.375 -4.863 1 97.81 140 LEU B O 1
ATOM 2288 N N . VAL B 1 141 ? -8.305 -18.953 -5.867 1 98.31 141 VAL B N 1
ATOM 2289 C CA . VAL B 1 141 ? -8.445 -17.625 -5.293 1 98.31 141 VAL B CA 1
ATOM 2290 C C . VAL B 1 141 ? -8.602 -17.719 -3.777 1 98.31 141 VAL B C 1
ATOM 2292 O O . VAL B 1 141 ? -7.984 -16.969 -3.027 1 98.31 141 VAL B O 1
ATOM 2295 N N . ARG B 1 142 ? -9.375 -18.688 -3.322 1 97.25 142 ARG B N 1
ATOM 2296 C CA . ARG B 1 142 ? -9.555 -18.875 -1.888 1 97.25 142 ARG B CA 1
ATOM 2297 C C . ARG B 1 142 ? -8.234 -19.219 -1.209 1 97.25 142 ARG B C 1
ATOM 2299 O O . ARG B 1 142 ? -7.918 -18.688 -0.145 1 97.25 142 ARG B O 1
ATOM 2306 N N . ASP B 1 143 ? -7.516 -20.062 -1.812 1 96.94 143 ASP B N 1
ATOM 2307 C CA . ASP B 1 143 ? -6.211 -20.422 -1.266 1 96.94 143 ASP B CA 1
ATOM 2308 C C . ASP B 1 143 ? -5.258 -19.219 -1.295 1 96.94 143 ASP B C 1
ATOM 2310 O O . ASP B 1 143 ? -4.449 -19.047 -0.382 1 96.94 143 ASP B O 1
ATOM 2314 N N . THR B 1 144 ? -5.367 -18.406 -2.328 1 97.75 144 THR B N 1
ATOM 2315 C CA . THR B 1 144 ? -4.508 -17.25 -2.484 1 97.75 144 THR B CA 1
ATOM 2316 C C . THR B 1 144 ? -4.793 -16.219 -1.397 1 97.75 144 THR B C 1
ATOM 2318 O O . THR B 1 144 ? -3.875 -15.555 -0.902 1 97.75 144 THR B O 1
ATOM 2321 N N . GLU B 1 145 ? -6.066 -16.062 -0.97 1 97.19 145 GLU B N 1
ATOM 2322 C CA . GLU B 1 145 ? -6.445 -15.141 0.092 1 97.19 145 GLU B CA 1
ATOM 2323 C C . GLU B 1 145 ? -5.699 -15.445 1.386 1 97.19 145 GLU B C 1
ATOM 2325 O O . GLU B 1 145 ? -5.332 -14.531 2.129 1 97.19 145 GLU B O 1
ATOM 2330 N N . ARG B 1 146 ? -5.418 -16.656 1.626 1 94.38 146 ARG B N 1
ATOM 2331 C CA . ARG B 1 146 ? -4.758 -17.078 2.859 1 94.38 146 ARG B CA 1
ATOM 2332 C C . ARG B 1 146 ? -3.254 -16.844 2.779 1 94.38 146 ARG B C 1
ATOM 2334 O O . ARG B 1 146 ? -2.602 -16.594 3.797 1 94.38 146 ARG B O 1
ATOM 2341 N N . LEU B 1 147 ? -2.754 -16.875 1.597 1 95.75 147 LEU B N 1
ATOM 2342 C CA . LEU B 1 147 ? -1.31 -16.812 1.397 1 95.75 147 LEU B CA 1
ATOM 2343 C C . LEU B 1 147 ? -0.85 -15.359 1.24 1 95.75 147 LEU B C 1
ATOM 2345 O O . LEU B 1 147 ? 0.264 -15.016 1.638 1 95.75 147 LEU B O 1
ATOM 2349 N N . CYS B 1 148 ? -1.65 -14.516 0.663 1 97.31 148 CYS B N 1
ATOM 2350 C CA . CYS B 1 148 ? -1.282 -13.141 0.33 1 97.31 148 CYS B CA 1
ATOM 2351 C C . CYS B 1 148 ? -1.227 -12.273 1.58 1 97.31 148 CYS B C 1
ATOM 2353 O O . CYS B 1 148 ? -2.252 -12.031 2.219 1 97.31 148 CYS B O 1
ATOM 2355 N N . PRO B 1 149 ? -0.071 -11.695 1.892 1 97.56 149 PRO B N 1
ATOM 2356 C CA . PRO B 1 149 ? 0.046 -10.906 3.121 1 97.56 149 PRO B CA 1
ATOM 2357 C C . PRO B 1 149 ? -0.736 -9.594 3.059 1 97.56 149 PRO B C 1
ATOM 2359 O O . PRO B 1 149 ? -1.1 -9.039 4.098 1 97.56 149 PRO B O 1
ATOM 2362 N N . TYR B 1 150 ? -0.987 -9.047 1.867 1 98.5 150 TYR B N 1
ATOM 2363 C CA . TYR B 1 150 ? -1.837 -7.871 1.75 1 98.5 150 TYR B CA 1
ATOM 2364 C C . TYR B 1 150 ? -3.273 -8.188 2.148 1 98.5 150 TYR B C 1
ATOM 2366 O O . TYR B 1 150 ? -3.928 -7.395 2.828 1 98.5 150 TYR B O 1
ATOM 2374 N N . MET B 1 151 ? -3.75 -9.359 1.681 1 97.25 151 MET B N 1
ATOM 2375 C CA . MET B 1 151 ? -5.078 -9.797 2.092 1 97.25 151 MET B CA 1
ATOM 2376 C C . MET B 1 151 ? -5.152 -9.969 3.605 1 97.25 151 MET B C 1
ATOM 2378 O O . MET B 1 151 ? -6.133 -9.57 4.234 1 97.25 151 MET B O 1
ATOM 2382 N N . LYS B 1 152 ? -4.137 -10.586 4.121 1 96.94 152 LYS B N 1
ATOM 2383 C CA . LYS B 1 152 ? -4.074 -10.75 5.57 1 96.94 152 LYS B CA 1
ATOM 2384 C C . LYS B 1 152 ? -4.098 -9.406 6.281 1 96.94 152 LYS B C 1
ATOM 2386 O O . LYS B 1 152 ? -4.824 -9.227 7.262 1 96.94 152 LYS B O 1
ATOM 2391 N N . MET B 1 153 ? -3.318 -8.43 5.812 1 98.12 153 MET B N 1
ATOM 2392 C CA . MET B 1 153 ? -3.307 -7.082 6.371 1 98.12 153 MET B CA 1
ATOM 2393 C C . MET B 1 153 ? -4.691 -6.445 6.285 1 98.12 153 MET B C 1
ATOM 2395 O O . MET B 1 153 ? -5.168 -5.855 7.258 1 98.12 153 MET B O 1
ATOM 2399 N N . ALA B 1 154 ? -5.336 -6.551 5.152 1 97.94 154 ALA B N 1
ATOM 2400 C CA . ALA B 1 154 ? -6.656 -5.953 4.965 1 97.94 154 ALA B CA 1
ATOM 2401 C C . ALA B 1 154 ? -7.668 -6.543 5.941 1 97.94 154 ALA B C 1
ATOM 2403 O O . ALA B 1 154 ? -8.547 -5.836 6.434 1 97.94 154 ALA B O 1
ATOM 2404 N N . ARG B 1 155 ? -7.465 -7.805 6.246 1 96.31 155 ARG B N 1
ATOM 2405 C CA . ARG B 1 155 ? -8.445 -8.516 7.055 1 96.31 155 ARG B CA 1
ATOM 2406 C C . ARG B 1 155 ? -8.211 -8.273 8.547 1 96.31 155 ARG B C 1
ATOM 2408 O O . ARG B 1 155 ? -9.164 -8.125 9.312 1 96.31 155 ARG B O 1
ATOM 2415 N N . GLN B 1 156 ? -6.914 -8.188 8.945 1 95.75 156 GLN B N 1
ATOM 2416 C CA . GLN B 1 156 ? -6.672 -8.266 10.383 1 95.75 156 GLN B CA 1
ATOM 2417 C C . GLN B 1 156 ? -5.645 -7.227 10.828 1 95.75 156 GLN B C 1
ATOM 2419 O O . GLN B 1 156 ? -5.285 -7.164 12 1 95.75 156 GLN B O 1
ATOM 2424 N N . GLY B 1 157 ? -5.203 -6.41 9.922 1 96.81 157 GLY B N 1
ATOM 2425 C CA . GLY B 1 157 ? -4.184 -5.43 10.258 1 96.81 157 GLY B CA 1
ATOM 2426 C C . GLY B 1 157 ? -2.795 -6.027 10.367 1 96.81 157 GLY B C 1
ATOM 2427 O O . GLY B 1 157 ? -2.586 -7.191 10.023 1 96.81 157 GLY B O 1
ATOM 2428 N N . ILE B 1 158 ? -1.875 -5.148 10.703 1 97 158 ILE B N 1
ATOM 2429 C CA . ILE B 1 158 ? -0.494 -5.578 10.898 1 97 158 ILE B CA 1
ATOM 2430 C C . ILE B 1 158 ? 0.125 -4.812 12.062 1 97 158 ILE B C 1
ATOM 2432 O O . ILE B 1 158 ? -0.429 -3.807 12.523 1 97 158 ILE B O 1
ATOM 2436 N N . CYS B 1 159 ? 1.292 -5.352 12.539 1 95.25 159 CYS B N 1
ATOM 2437 C CA . CYS B 1 159 ? 2.07 -4.594 13.508 1 95.25 159 CYS B CA 1
ATOM 2438 C C . CYS B 1 159 ? 2.691 -3.359 12.867 1 95.25 159 CYS B C 1
ATOM 2440 O O . CYS B 1 159 ? 3.389 -3.463 11.859 1 95.25 159 CYS B O 1
ATOM 2442 N N . SER B 1 160 ? 2.332 -2.248 13.445 1 95.5 160 SER B N 1
ATOM 2443 C CA . SER B 1 160 ? 2.822 -0.961 12.969 1 95.5 160 SER B CA 1
ATOM 2444 C C . SER B 1 160 ? 3.164 -0.03 14.125 1 95.5 160 SER B C 1
ATOM 2446 O O . SER B 1 160 ? 2.32 0.236 14.984 1 95.5 160 SER B O 1
ATOM 2448 N N . VAL B 1 161 ? 4.422 0.498 14.148 1 94.69 161 VAL B N 1
ATOM 2449 C CA . VAL B 1 161 ? 4.887 1.389 15.203 1 94.69 161 VAL B CA 1
ATOM 2450 C C . VAL B 1 161 ? 5.332 2.719 14.602 1 94.69 161 VAL B C 1
ATOM 2452 O O . VAL B 1 161 ? 5.973 2.746 13.547 1 94.69 161 VAL B O 1
ATOM 2455 N N . VAL B 1 162 ? 4.945 3.729 15.281 1 96.06 162 VAL B N 1
ATOM 2456 C CA . VAL B 1 162 ? 5.344 5.066 14.859 1 96.06 162 VAL B CA 1
ATOM 2457 C C . VAL B 1 162 ? 6.316 5.664 15.867 1 96.06 162 VAL B C 1
ATOM 2459 O O . VAL B 1 162 ? 6.102 5.562 17.078 1 96.06 162 VAL B O 1
ATOM 2462 N N . ALA B 1 163 ? 7.332 6.277 15.383 1 95.81 163 ALA B N 1
ATOM 2463 C CA . ALA B 1 163 ? 8.312 6.957 16.234 1 95.81 163 ALA B CA 1
ATOM 2464 C C . ALA B 1 163 ? 8.633 8.344 15.68 1 95.81 163 ALA B C 1
ATOM 2466 O O . ALA B 1 163 ? 8.594 8.57 14.469 1 95.81 163 ALA B O 1
ATOM 2467 N N . VAL B 1 164 ? 8.914 9.273 16.594 1 95.75 164 VAL B N 1
ATOM 2468 C CA . VAL B 1 164 ? 9.406 10.602 16.234 1 95.75 164 VAL B CA 1
ATOM 2469 C C . VAL B 1 164 ? 10.922 10.648 16.391 1 95.75 164 VAL B C 1
ATOM 2471 O O . VAL B 1 164 ? 11.461 10.281 17.438 1 95.75 164 VAL B O 1
ATOM 2474 N N . SER B 1 165 ? 11.508 10.953 15.32 1 89.94 165 SER B N 1
ATOM 2475 C CA . SER B 1 165 ? 12.961 11.062 15.391 1 89.94 165 SER B CA 1
ATOM 2476 C C . SER B 1 165 ? 13.406 12.508 15.547 1 89.94 165 SER B C 1
ATOM 2478 O O . SER B 1 165 ? 12.812 13.414 14.953 1 89.94 165 SER B O 1
ATOM 2480 N N . ALA B 1 166 ? 14.273 12.82 16.625 1 73 166 ALA B N 1
ATOM 2481 C CA . ALA B 1 166 ? 14.789 14.148 16.938 1 73 166 ALA B CA 1
ATOM 2482 C C . ALA B 1 166 ? 15.812 14.602 15.898 1 73 166 ALA B C 1
ATOM 2484 O O . ALA B 1 166 ? 16.5 13.773 15.297 1 73 166 ALA B O 1
#

Secondary structure (DSSP, 8-state):
-------PPPGGGGSPP--SS-EEEEEEEEEEE-GGGT-TTTS-EEEETTSS-EEEB---GGGTS---SB-HHHHHHHHHHHHHHHHHHHHHHHTT---TT-EEEEEEEEEE-TTTSSEEEEEEEEEE-TTS-HHHHHHHHHHHHHH-HHHHHHHH--EEEEEEE-/-------PPPGGGGSPP--SS-EEEEEEEEEEE-GGGT-TTTS-EEEETTSS-EEEB---GGGTS---SB-HHHHHHHHHHHHHHHHHHHHHHHTT---TT-EEEEEEEEEE-TTTSSEEEEEEEEEE-TTS-HHHHHHHHHHHHHH-HHHHHHHH--EEEEEEE-

Nearest PDB structures (foldseek):
  6ebg-assembly2_C  TM=8.982E-01  e=2.878E-13  Chromobacterium violaceum
  6mjn-assembly2_C  TM=9.227E-01  e=1.593E-12  Legionella pneumophila
  1zb9-assembly1_B  TM=8.796E-01  e=4.692E-13  Xylella fastidiosa 9a5c
  6ed0-assembly1_B  TM=8.693E-01  e=7.197E-13  Chromobacterium violaceum ATCC 12472
  6ed0-assembly1_A  TM=8.185E-01  e=1.693E-12  Chromobacterium violaceum ATCC 12472

pLDDT: mean 94.87, std 9.24, range [30.88, 98.94]

Foldseek 3Di:
DPPPDDDADDLCVVDDDDDDDDDDDDDWDKDKACAPVRHCQQFIWIAIPVRPDTFTHHDPVVRPTPDPGHGDQVVLFVVQQVLLVSLLVSLCVVVPHDQPVKGKGKDKDWDADPVVRHIDIDIDIDIDRPPDDPVVVVVSSVVSCVVRVSSVCVVPNDDDDDDDDD/DPPPDDDADDLCVVDDDDDPDDDDDDDWDKDKACAPVRHCQQFIWIAIPVRPDTFTHHDPVVRPTPDPGHGDQVVLFVVQQVLLVSLLVSLCVVVPHDQPVKGKGKDKDWDADPVVRHIDIDIDIDIDRPPDDPVVVVVSSVVSCVVRVSSVC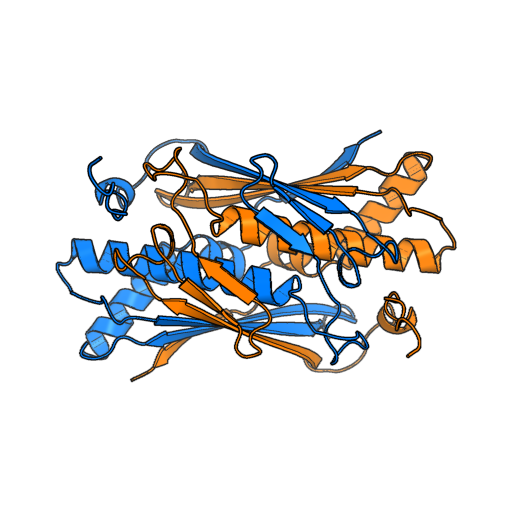VVPNDDDDDDDDD

Solvent-accessible surface area (backbone atoms only — not comparable to full-atom values): 16434 Å² total; per-residue (Å²): 128,80,77,79,72,66,56,58,69,66,74,72,75,71,54,72,44,83,51,92,52,75,43,80,57,44,73,47,44,14,36,22,31,10,55,90,46,32,17,14,39,31,26,7,37,31,36,30,81,86,63,48,38,77,45,64,25,15,24,44,54,77,66,72,26,90,32,89,30,32,37,39,58,52,28,40,14,35,17,44,15,18,44,43,36,27,38,38,38,53,56,29,51,76,68,73,46,88,56,60,78,28,34,21,34,16,34,26,33,40,25,35,27,42,87,80,15,44,47,35,53,36,39,38,35,40,35,37,45,82,92,52,55,65,69,59,49,52,51,50,50,56,54,25,49,70,51,15,35,58,50,44,25,32,64,61,17,38,61,68,49,78,44,79,49,133,128,78,78,79,71,63,54,59,68,66,73,72,74,71,52,74,45,82,50,91,53,75,42,79,58,45,74,47,43,14,38,21,30,10,52,88,45,33,17,14,38,33,24,7,38,32,36,29,80,84,64,49,38,76,46,63,26,15,25,43,53,78,69,72,27,90,33,91,29,33,37,38,57,54,28,40,14,36,18,43,15,18,44,42,36,27,40,37,38,51,56,31,51,76,70,72,46,88,55,61,77,28,34,20,33,15,35,25,33,41,26,34,27,40,89,81,15,42,46,36,54,36,40,38,38,40,34,35,44,81,94,54,54,64,69,60,49,51,50,50,49,57,56,25,50,71,50,16,36,59,50,43,26,32,65,60,17,38,60,68,49,78,45,78,48,131

InterPro domains:
  IPR003718 OsmC/Ohr conserved domain [PF02566] (65-158)
  IPR015946 K homology domain-like, alpha/beta [G3DSA:3.30.300.20] (71-165)
  IPR019953 Organic hydroperoxide resistance protein famiy [PTHR33797] (24-160)
  IPR019953 Organic hydroperoxide resistance protein famiy [TIGR03561] (25-159)
  IPR036102 OsmC/Ohr superfamily [SSF82784] (20-158)

Organism: NCBI:txid488447

Radius of gyration: 19.48 Å; Cα contacts (8 Å, |Δi|>4): 859; chains: 2; bounding box: 51×58×45 Å

Sequence (332 aa):
MENERLQPPPLTLLDKYRGREFAPLYTTTVTVSGGESGHGRASGVARSDDGCLALDLRLPTELGGPGGGTNPEQLLAAGYAACFHGALSLLAQRERINIRDATVAVEVTFGRDPMDGGYALIANITVRMPGIDRQLAERLVRDTERLCPYMKMARQGICSVVAVSAMENERLQPPPLTLLDKYRGREFAPLYTTTVTVSGGESGHGRASGVARSDDGCLALDLRLPTELGGPGGGTNPEQLLAAGYAACFHGALSLLAQRERINIRDATVAVEVTFGRDPMDGGYALIANITVRMPGIDRQLAERLVRDTERLCPYMKMARQGICSVVAVSA